Protein AF-A0A950VXR5-F1 (afdb_monomer)

Nearest PDB structures (foldseek):
  6umm-assembly1_H  TM=4.357E-01  e=3.503E-02  Mycolicibacterium smegmatis MC2 155
  6xns-assembly2_E  TM=1.930E-01  e=4.169E+00  synthetic construct

pLDDT: mean 74.4, std 20.05, range [27.5, 97.12]

Mean predicted aligned error: 15.09 Å

Radius of gyration: 27.24 Å; Cα contacts (8 Å, |Δi|>4): 349; chains: 1; bounding box: 65×74×82 Å

Foldseek 3Di:
DDDPDPDDPVVVVVVVVVVVPPPPPPPVADAADPVQLVVLLVVLLVVLVVQLVVCVVVVHLSLQVSLCVLQVVLVCCCPPVVHANSNNSLSSQLSSQVSNLVSDPPPPDLCSLQSSLVSLCVSCVVNVALVSPLVSLLSVLLSQCVVCLVCLLRSQLSLLVQLLVLLVVCVDDDPDPSSNSNSLSSNQCSNVSSLVSSVVSCVPPPDPAQDLSSLVSLQVSLVSLCVSCLVQLEPSSPNSSVVSNVSSCVSCVVVDPDDPVVVVVVVVVVVVVVVVVNCVSNVDDGDYDPPPPPVPDPVNSVVVVVCCVVVVPPDDDDPDDDDDDPDDDDPPDDDDDDDDDDDDDDDD

Structure (mmCIF, N/CA/C/O backbone):
data_AF-A0A950VXR5-F1
#
_entry.id   AF-A0A950VXR5-F1
#
loop_
_atom_site.group_PDB
_atom_site.id
_atom_site.type_symbol
_atom_site.label_atom_id
_atom_site.label_alt_id
_atom_site.label_comp_id
_atom_site.label_asym_id
_atom_site.label_entity_id
_atom_site.label_seq_id
_atom_site.pdbx_PDB_ins_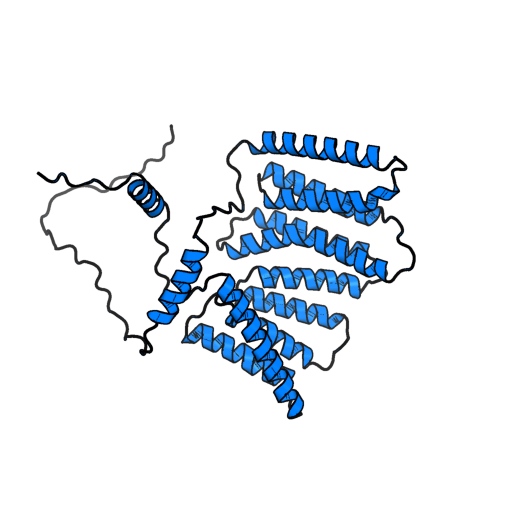code
_atom_site.Cartn_x
_atom_site.Cartn_y
_atom_site.Cartn_z
_atom_site.occupancy
_atom_site.B_iso_or_equiv
_atom_site.auth_seq_id
_atom_site.auth_comp_id
_atom_site.auth_asym_id
_atom_site.auth_atom_id
_atom_site.pdbx_PDB_model_num
ATOM 1 N N . MET A 1 1 ? 9.012 23.011 62.061 1.00 45.03 1 MET A N 1
ATOM 2 C CA . MET A 1 1 ? 8.139 23.679 61.072 1.00 45.03 1 MET A CA 1
ATOM 3 C C . MET A 1 1 ? 8.397 23.025 59.730 1.00 45.03 1 MET A C 1
ATOM 5 O O . MET A 1 1 ? 9.444 23.268 59.148 1.00 45.03 1 MET A O 1
ATOM 9 N N . ASN A 1 2 ? 7.503 22.137 59.296 1.00 48.72 2 ASN A N 1
ATOM 10 C CA . ASN A 1 2 ? 7.597 21.504 57.982 1.00 48.72 2 ASN A CA 1
ATOM 11 C C . ASN A 1 2 ? 6.828 22.382 56.999 1.00 48.72 2 ASN A C 1
ATOM 13 O O . ASN A 1 2 ? 5.608 22.491 57.098 1.00 48.72 2 ASN A O 1
ATOM 17 N N . TRP A 1 3 ? 7.549 23.048 56.103 1.00 45.56 3 TRP A N 1
ATOM 18 C CA . TRP A 1 3 ? 6.933 23.769 54.998 1.00 45.56 3 TRP A CA 1
ATOM 19 C C . TRP A 1 3 ? 6.325 22.750 54.025 1.00 45.56 3 TRP A C 1
ATOM 21 O O . TRP A 1 3 ? 7.003 21.772 53.698 1.00 45.56 3 TRP A O 1
ATOM 31 N N . PRO A 1 4 ? 5.071 22.929 53.573 1.00 57.78 4 PRO A N 1
ATOM 32 C CA . PRO A 1 4 ? 4.514 22.083 52.530 1.00 57.78 4 PRO A CA 1
ATOM 33 C C . PRO A 1 4 ? 5.352 22.273 51.264 1.00 57.78 4 PRO A C 1
ATOM 35 O O . PRO A 1 4 ? 5.482 23.383 50.748 1.00 57.78 4 PRO A O 1
ATOM 38 N N . VAL A 1 5 ? 5.970 21.187 50.804 1.00 70.56 5 VAL A N 1
ATOM 39 C CA . VAL A 1 5 ? 6.693 21.155 49.534 1.00 70.56 5 VAL A CA 1
ATOM 40 C C . VAL A 1 5 ? 5.647 21.359 48.443 1.00 70.56 5 VAL A C 1
ATOM 42 O O . VAL A 1 5 ? 4.744 20.538 48.293 1.00 70.56 5 VAL A O 1
ATOM 45 N N . GLY A 1 6 ? 5.713 22.500 47.755 1.00 66.94 6 GLY A N 1
ATOM 46 C CA . GLY A 1 6 ? 4.843 22.785 46.617 1.00 66.94 6 GLY A CA 1
ATOM 47 C C . GLY A 1 6 ? 5.032 21.756 45.495 1.00 66.94 6 GLY A C 1
ATOM 48 O O . GLY A 1 6 ? 6.056 21.064 45.475 1.00 66.94 6 GLY A O 1
ATOM 49 N N . PRO A 1 7 ? 4.063 21.646 44.569 1.00 66.44 7 PRO A N 1
ATOM 50 C CA . PRO A 1 7 ? 4.155 20.719 43.451 1.00 66.44 7 PRO A CA 1
ATOM 51 C C . PRO A 1 7 ? 5.446 20.966 42.674 1.00 66.44 7 PRO A C 1
ATOM 53 O O . PRO A 1 7 ? 5.875 22.103 42.462 1.00 66.44 7 PRO A O 1
ATOM 56 N N . SER A 1 8 ? 6.098 19.884 42.272 1.00 79.00 8 SER A N 1
ATOM 57 C CA . SER A 1 8 ? 7.314 19.986 41.479 1.00 79.00 8 SER A CA 1
ATOM 58 C C . SER A 1 8 ? 7.007 20.635 40.124 1.00 79.00 8 SER A C 1
ATOM 60 O O . SER A 1 8 ? 5.919 20.492 39.570 1.00 79.00 8 SER A O 1
ATOM 62 N N . ILE A 1 9 ? 7.997 21.296 39.519 1.00 72.81 9 ILE A N 1
ATOM 63 C CA . ILE A 1 9 ? 7.872 21.877 38.166 1.00 72.81 9 ILE A CA 1
ATOM 64 C C . ILE A 1 9 ? 7.437 20.811 37.137 1.00 72.81 9 ILE A C 1
ATOM 66 O O . ILE A 1 9 ? 6.814 21.126 36.123 1.00 72.81 9 ILE A O 1
ATOM 70 N N . ALA A 1 10 ? 7.754 19.536 37.387 1.00 70.19 10 ALA A N 1
ATOM 71 C CA . ALA A 1 10 ? 7.292 18.417 36.575 1.00 70.19 10 ALA A CA 1
ATOM 72 C C . ALA A 1 10 ? 5.775 18.190 36.699 1.00 70.19 10 ALA A C 1
ATOM 74 O O . ALA A 1 10 ? 5.118 17.976 35.682 1.00 70.19 10 ALA A O 1
ATOM 75 N N . GLU A 1 11 ? 5.216 18.299 37.904 1.00 68.94 11 GLU A N 1
ATOM 76 C CA . GLU A 1 11 ? 3.775 18.188 38.165 1.00 68.94 11 GLU A CA 1
ATOM 77 C C . GLU A 1 11 ? 3.007 19.383 37.595 1.00 68.94 11 GLU A C 1
ATOM 79 O O . GLU A 1 11 ? 2.002 19.185 36.918 1.00 68.94 11 GLU A O 1
ATOM 84 N N . GLU A 1 12 ? 3.520 20.610 37.736 1.00 71.19 12 GLU A N 1
ATOM 85 C CA . GLU A 1 12 ? 2.895 21.791 37.119 1.00 71.19 12 GLU A CA 1
ATOM 86 C C . GLU A 1 12 ? 2.869 21.699 35.586 1.00 71.19 12 GLU A C 1
ATOM 88 O O . GLU A 1 12 ? 1.880 22.061 34.943 1.00 71.19 12 GLU A O 1
ATOM 93 N N . ARG A 1 13 ? 3.941 21.175 34.975 1.00 72.81 13 ARG A N 1
ATOM 94 C CA . ARG A 1 13 ? 3.992 20.933 33.526 1.00 72.81 13 ARG A CA 1
ATOM 95 C C . ARG A 1 13 ? 3.055 19.806 33.106 1.00 72.81 13 ARG A C 1
ATOM 97 O O . ARG A 1 13 ? 2.406 19.932 32.068 1.00 72.81 13 ARG A O 1
ATOM 104 N N . ALA A 1 14 ? 2.965 18.734 33.889 1.00 66.50 14 ALA A N 1
ATOM 105 C CA . ALA A 1 14 ? 2.036 17.640 33.633 1.00 66.50 14 ALA A CA 1
ATOM 106 C C . ALA A 1 14 ? 0.579 18.122 33.703 1.00 66.50 14 ALA A C 1
ATOM 108 O O . ALA A 1 14 ? -0.206 17.812 32.807 1.00 66.50 14 ALA A O 1
ATOM 109 N N . ASP A 1 15 ? 0.237 18.959 34.683 1.00 69.19 15 ASP A N 1
ATOM 110 C CA . ASP A 1 15 ? -1.097 19.542 34.824 1.00 69.19 15 ASP A CA 1
ATOM 111 C C . ASP A 1 15 ? -1.414 20.573 33.737 1.00 69.19 15 ASP A C 1
ATOM 113 O O . ASP A 1 15 ? -2.535 20.607 33.226 1.00 69.19 15 ASP A O 1
ATOM 117 N N . ALA A 1 16 ? -0.438 21.380 33.312 1.00 71.12 16 ALA A N 1
ATOM 118 C CA . ALA A 1 16 ? -0.607 22.283 32.176 1.00 71.12 16 ALA A CA 1
ATOM 119 C C . ALA A 1 16 ? -0.878 21.508 30.874 1.00 71.12 16 ALA A C 1
ATOM 121 O O . ALA A 1 16 ? -1.766 21.877 30.104 1.00 71.12 16 ALA A O 1
ATOM 122 N N . VAL A 1 17 ? -0.174 20.392 30.651 1.00 64.88 17 VAL A N 1
ATOM 123 C CA . VAL A 1 17 ? -0.430 19.491 29.517 1.00 64.88 17 VAL A CA 1
ATOM 124 C C . VAL A 1 17 ? -1.797 18.821 29.656 1.00 64.88 17 VAL A C 1
ATOM 126 O O . VAL A 1 17 ? -2.542 18.765 28.682 1.00 64.88 17 VAL A O 1
ATOM 129 N N . ARG A 1 18 ? -2.185 18.385 30.858 1.00 58.72 18 ARG A N 1
ATOM 130 C CA . ARG A 1 18 ? -3.487 17.758 31.127 1.00 58.72 18 ARG A CA 1
ATOM 131 C C . ARG A 1 18 ? -4.665 18.715 30.933 1.00 58.72 18 ARG A C 1
ATOM 133 O O . ARG A 1 18 ? -5.729 18.271 30.527 1.00 58.72 18 ARG A O 1
ATOM 140 N N . LYS A 1 19 ? -4.475 20.016 31.178 1.00 63.88 19 LYS A N 1
ATOM 141 C CA . LYS A 1 19 ? -5.464 21.069 30.884 1.00 63.88 19 LYS A CA 1
ATOM 142 C C . LYS A 1 19 ? -5.557 21.401 29.390 1.00 63.88 19 LYS A C 1
ATOM 144 O O . LYS A 1 19 ? -6.615 21.817 28.931 1.00 63.88 19 LYS A O 1
ATOM 149 N N . LEU A 1 20 ? -4.467 21.231 28.638 1.00 58.56 20 LEU A N 1
ATOM 150 C CA . LEU A 1 20 ? -4.421 21.461 27.187 1.00 58.56 20 LEU A CA 1
ATOM 151 C C . LEU A 1 20 ? -4.918 20.262 26.374 1.00 58.56 20 LEU A C 1
ATOM 153 O O . LEU A 1 20 ? -5.424 20.437 25.266 1.00 58.56 20 LEU A O 1
ATOM 157 N N . VAL A 1 21 ? -4.761 19.050 26.903 1.00 53.59 21 VAL A N 1
ATOM 158 C CA . VAL A 1 21 ? -5.348 17.843 26.328 1.00 53.59 21 VAL A CA 1
ATOM 159 C C . VAL A 1 21 ? -6.816 17.832 26.752 1.00 53.59 21 VAL A C 1
ATOM 161 O O . VAL A 1 21 ? -7.078 17.621 27.934 1.00 53.59 21 VAL A O 1
ATOM 164 N N . PRO A 1 22 ? -7.784 18.070 25.844 1.00 50.84 22 PRO A N 1
ATOM 165 C CA . PRO A 1 22 ? -9.189 17.926 26.198 1.00 50.84 22 PRO A CA 1
ATOM 166 C C . PRO A 1 22 ? -9.353 16.533 26.794 1.00 50.84 22 PRO A C 1
ATOM 168 O O . PRO A 1 22 ? -8.938 15.555 26.162 1.00 50.84 22 PRO A O 1
ATOM 171 N N . SER A 1 23 ? -9.873 16.463 28.024 1.00 50.41 23 SER A N 1
ATOM 172 C CA . SER A 1 23 ? -10.210 15.205 28.678 1.00 50.41 23 SER A CA 1
ATOM 173 C C . SER A 1 23 ? -10.945 14.370 27.644 1.00 50.41 23 SER A C 1
ATOM 175 O O . SER A 1 23 ? -12.014 14.762 27.168 1.00 50.41 23 SER A O 1
ATOM 177 N N . GLN A 1 24 ? -10.304 13.288 27.183 1.00 49.25 24 GLN A N 1
ATOM 178 C CA . GLN A 1 24 ? -10.961 12.397 26.244 1.00 49.25 24 GLN A CA 1
ATOM 179 C C . GLN A 1 24 ? -12.268 12.019 26.928 1.00 49.25 24 GLN A C 1
ATOM 181 O O . GLN A 1 24 ? -12.206 11.562 28.074 1.00 49.25 24 GLN A O 1
ATOM 186 N N . PRO A 1 25 ? -13.432 12.276 26.305 1.00 44.59 25 PRO A N 1
ATOM 187 C CA . PRO A 1 25 ? -14.678 11.834 26.895 1.00 44.59 25 PRO A CA 1
ATOM 188 C C . PRO A 1 25 ? -14.487 10.355 27.211 1.00 44.59 25 PRO A C 1
ATOM 190 O O . PRO A 1 25 ? -13.942 9.633 26.369 1.00 44.59 25 PRO A O 1
ATOM 193 N N . GLU A 1 26 ? -14.842 9.929 28.424 1.00 41.53 26 GLU A N 1
ATOM 194 C CA . GLU A 1 26 ? -14.840 8.520 28.809 1.00 41.53 26 GLU A CA 1
ATOM 195 C C . GLU A 1 26 ? -15.848 7.797 27.918 1.00 41.53 26 GLU A C 1
ATOM 197 O O . GLU A 1 26 ? -17.010 7.565 28.238 1.00 41.53 26 GLU A O 1
ATOM 202 N N . THR A 1 27 ? -15.425 7.505 26.697 1.00 48.53 27 THR A N 1
ATOM 203 C CA . THR A 1 27 ? -16.166 6.661 25.795 1.00 48.53 27 THR A CA 1
ATOM 204 C C . THR A 1 27 ? -16.034 5.280 26.425 1.00 48.53 27 THR A C 1
ATOM 206 O O . THR A 1 27 ? -14.920 4.783 26.565 1.00 48.53 27 THR A O 1
ATOM 209 N N . GLY A 1 28 ? -17.147 4.662 26.839 1.00 53.19 28 GLY A N 1
ATOM 210 C CA . GLY A 1 28 ? -17.189 3.301 27.406 1.00 53.19 28 GLY A CA 1
ATOM 211 C C . GLY A 1 28 ? -16.788 2.193 26.416 1.00 53.19 28 GLY A C 1
ATOM 212 O O . GLY A 1 28 ? -17.313 1.084 26.462 1.00 53.19 28 GLY A O 1
ATOM 213 N N . TRP A 1 29 ? -15.914 2.519 25.470 1.00 55.66 29 TRP A N 1
ATOM 214 C CA . TRP A 1 29 ? -15.426 1.709 24.374 1.00 55.66 29 TRP A CA 1
ATOM 215 C C . TRP A 1 29 ? -14.006 1.275 24.717 1.00 55.66 29 TRP A C 1
ATOM 217 O O . TRP A 1 29 ? -13.114 2.102 24.926 1.00 55.66 29 TRP A O 1
ATOM 227 N N . ARG A 1 30 ? -13.792 -0.038 24.788 1.00 58.34 30 ARG A N 1
ATOM 228 C CA . ARG A 1 30 ? -12.489 -0.608 25.138 1.00 58.34 30 ARG A CA 1
ATOM 229 C C . ARG A 1 30 ? -11.535 -0.444 23.960 1.00 58.34 30 ARG A C 1
ATOM 231 O O . ARG A 1 30 ? -11.783 -0.989 22.889 1.00 58.34 30 ARG A O 1
ATOM 238 N N . HIS A 1 31 ? -10.452 0.295 24.173 1.00 59.69 31 HIS A N 1
ATOM 239 C CA . HIS A 1 31 ? -9.378 0.465 23.202 1.00 59.69 31 HIS A CA 1
ATOM 240 C C . HIS A 1 31 ? -8.129 -0.251 23.708 1.00 59.69 31 HIS A C 1
ATOM 242 O O . HIS A 1 31 ? -7.718 -0.053 24.845 1.00 59.69 31 HIS A O 1
ATOM 248 N N . ASN A 1 32 ? -7.506 -1.045 22.842 1.00 71.31 32 ASN A N 1
ATOM 249 C CA . ASN A 1 32 ? -6.262 -1.740 23.166 1.00 71.31 32 ASN A CA 1
ATOM 250 C C . ASN A 1 32 ? -5.045 -0.950 22.666 1.00 71.31 32 ASN A C 1
ATOM 252 O O . ASN A 1 32 ? -5.160 -0.236 21.661 1.00 71.31 32 ASN A O 1
ATOM 256 N N . GLY A 1 33 ? -3.894 -1.121 23.326 1.00 73.06 33 GLY A N 1
ATOM 257 C CA . GLY A 1 33 ? -2.587 -0.666 22.834 1.00 73.06 33 GLY A CA 1
ATOM 258 C C . GLY A 1 33 ? -2.223 -1.309 21.490 1.00 73.06 33 GLY A C 1
ATOM 259 O O . GLY A 1 33 ? -2.810 -2.321 21.093 1.00 73.06 33 GLY A O 1
ATOM 260 N N . LEU A 1 34 ? -1.286 -0.712 20.751 1.00 73.88 34 LEU A N 1
ATOM 261 C CA . LEU A 1 34 ? -0.990 -1.111 19.367 1.00 73.88 34 LEU A CA 1
ATOM 262 C C . LEU A 1 34 ? -0.451 -2.546 19.297 1.00 73.88 34 LEU A C 1
ATOM 264 O O . LEU A 1 34 ? -0.888 -3.323 18.448 1.00 73.88 34 LEU A O 1
ATOM 268 N N . LEU A 1 35 ? 0.428 -2.918 20.229 1.00 75.44 35 LEU A N 1
ATOM 269 C CA . LEU A 1 35 ? 1.005 -4.261 20.301 1.00 75.44 35 LEU A CA 1
ATOM 270 C C . LEU A 1 35 ? -0.073 -5.323 20.538 1.00 75.44 35 LEU A C 1
ATOM 272 O O . LEU A 1 35 ? -0.132 -6.325 19.825 1.00 75.44 35 LEU A O 1
ATOM 276 N N . LEU A 1 36 ? -0.984 -5.068 21.478 1.00 75.50 36 LEU A N 1
ATOM 277 C CA . LEU A 1 36 ? -2.076 -5.987 21.787 1.00 75.50 36 LEU A CA 1
ATOM 278 C C . LEU A 1 36 ? -3.027 -6.150 20.588 1.00 75.50 36 LEU A C 1
ATOM 280 O O . LEU A 1 36 ? -3.482 -7.257 20.312 1.00 75.50 36 LEU A O 1
ATOM 284 N N . ARG A 1 37 ? -3.270 -5.078 19.817 1.00 80.88 37 ARG A N 1
ATOM 285 C CA . ARG A 1 37 ? -4.036 -5.166 18.560 1.00 80.88 37 ARG A CA 1
ATOM 286 C C . ARG A 1 37 ? -3.355 -6.059 17.538 1.00 80.88 37 ARG A C 1
ATOM 288 O O . ARG A 1 37 ? -4.051 -6.835 16.890 1.00 80.88 37 ARG A O 1
ATOM 295 N N . ILE A 1 38 ? -2.033 -5.966 17.383 1.00 80.75 38 ILE A N 1
ATOM 296 C CA . ILE A 1 38 ? -1.282 -6.837 16.466 1.00 80.75 38 ILE A CA 1
ATOM 297 C C . ILE A 1 38 ? -1.435 -8.294 16.904 1.00 80.75 38 ILE A C 1
ATOM 299 O O . ILE A 1 38 ? -1.863 -9.123 16.104 1.00 80.75 38 ILE A O 1
ATOM 303 N N . VAL A 1 39 ? -1.166 -8.593 18.178 1.00 82.19 39 VAL A N 1
ATOM 304 C CA . VAL A 1 39 ? -1.262 -9.956 18.725 1.00 82.19 39 VAL A CA 1
ATOM 305 C C . VAL A 1 39 ? -2.666 -10.528 18.528 1.00 82.19 39 VAL A C 1
ATOM 307 O O . VAL A 1 39 ? -2.823 -11.628 18.004 1.00 82.19 39 VAL A O 1
ATOM 310 N N . PHE A 1 40 ? -3.701 -9.762 18.866 1.00 85.12 40 PHE A N 1
ATOM 311 C CA . PHE A 1 40 ? -5.086 -10.185 18.688 1.00 85.12 40 PHE A CA 1
ATOM 312 C C . PHE A 1 40 ? -5.511 -10.328 17.227 1.00 85.12 40 PHE A C 1
ATOM 314 O O . PHE A 1 40 ? -6.289 -11.224 16.906 1.00 85.12 40 PHE A O 1
ATOM 321 N N . THR A 1 41 ? -4.986 -9.493 16.332 1.00 85.12 41 THR A N 1
ATOM 322 C CA . THR A 1 41 ? -5.212 -9.627 14.886 1.00 85.12 41 THR A CA 1
ATOM 323 C C . THR A 1 41 ? -4.619 -10.939 14.375 1.00 85.12 41 THR A C 1
ATOM 325 O O . THR A 1 41 ? -5.285 -11.664 13.641 1.00 85.12 41 THR A O 1
ATOM 328 N N . VAL A 1 42 ? -3.396 -11.275 14.800 1.00 87.25 42 VAL A N 1
ATOM 329 C CA . VAL A 1 42 ? -2.724 -12.532 14.434 1.00 87.25 42 VAL A CA 1
ATOM 330 C C . VAL A 1 42 ? -3.477 -13.736 15.001 1.00 87.25 42 VAL A C 1
ATOM 332 O O . VAL A 1 42 ? -3.761 -14.676 14.265 1.00 87.25 42 VAL A O 1
ATOM 335 N N . LEU A 1 43 ? -3.876 -13.694 16.275 1.00 88.50 43 LEU A N 1
ATOM 336 C CA . LEU A 1 43 ? -4.666 -14.763 16.896 1.00 88.50 43 LEU A CA 1
ATOM 337 C C . LEU A 1 43 ? -6.010 -14.973 16.188 1.00 88.50 43 LEU A C 1
ATOM 339 O O . LEU A 1 43 ? -6.391 -16.111 15.924 1.00 88.50 43 LEU A O 1
ATOM 343 N N . ALA A 1 44 ? -6.707 -13.895 15.825 1.00 89.69 44 ALA A N 1
ATOM 344 C CA . ALA A 1 44 ? -7.945 -13.980 15.058 1.00 89.69 44 ALA A CA 1
ATOM 345 C C . ALA A 1 44 ? -7.713 -14.573 13.657 1.00 89.69 44 ALA A C 1
ATOM 347 O O . ALA A 1 44 ? -8.501 -15.404 13.212 1.00 89.69 44 ALA A O 1
ATOM 348 N N . ALA A 1 45 ? -6.617 -14.213 12.983 1.00 89.62 45 ALA A N 1
ATOM 349 C CA . ALA A 1 45 ? -6.241 -14.802 11.697 1.00 89.62 45 ALA A CA 1
ATOM 350 C C . ALA A 1 45 ? -6.006 -16.318 11.805 1.00 89.62 45 ALA A C 1
ATOM 352 O O . ALA A 1 45 ? -6.506 -17.088 10.979 1.00 89.62 45 ALA A O 1
ATOM 353 N N . ILE A 1 46 ? -5.289 -16.752 12.848 1.00 91.62 46 ILE A N 1
ATOM 354 C CA . ILE A 1 46 ? -5.042 -18.170 13.142 1.00 91.62 46 ILE A CA 1
ATOM 355 C C . ILE A 1 46 ? -6.366 -18.888 13.415 1.00 91.62 46 ILE A C 1
ATOM 357 O O . ILE A 1 46 ? -6.613 -19.940 12.833 1.00 91.62 46 ILE A O 1
ATOM 361 N N . ALA A 1 47 ? -7.247 -18.307 14.233 1.00 92.25 47 ALA A N 1
ATOM 362 C CA . ALA A 1 47 ? -8.546 -18.893 14.557 1.00 92.25 47 ALA A CA 1
ATOM 363 C C . ALA A 1 47 ? -9.438 -19.067 13.315 1.00 92.25 47 ALA A C 1
ATOM 365 O O . ALA A 1 47 ? -10.029 -20.130 13.125 1.00 92.25 47 ALA A O 1
ATOM 366 N N . VAL A 1 48 ? -9.499 -18.062 12.434 1.00 92.69 48 VAL A N 1
ATOM 367 C CA . VAL A 1 48 ? -10.252 -18.154 11.171 1.00 92.69 48 VAL A CA 1
ATOM 368 C C . VAL A 1 48 ? -9.647 -19.209 10.245 1.00 92.69 48 VAL A C 1
ATOM 370 O O . VAL A 1 48 ? -10.381 -19.998 9.653 1.00 92.69 48 VAL A O 1
ATOM 373 N N . SER A 1 49 ? -8.317 -19.274 10.159 1.00 90.19 49 SER A N 1
ATOM 374 C CA . SER A 1 49 ? -7.615 -20.284 9.356 1.00 90.19 49 SER A CA 1
ATOM 375 C C . SER A 1 49 ? -7.874 -21.702 9.877 1.00 90.19 49 SER A C 1
ATOM 377 O O . SER A 1 49 ? -8.131 -22.614 9.091 1.00 90.19 49 SER A O 1
ATOM 379 N N . ALA A 1 50 ? -7.876 -21.883 11.200 1.00 92.69 50 ALA A N 1
ATOM 380 C CA . ALA A 1 50 ? -8.197 -23.149 11.848 1.00 92.69 50 ALA A CA 1
ATOM 381 C C . ALA A 1 50 ? -9.655 -23.564 11.597 1.00 92.69 50 ALA A C 1
ATOM 383 O O . ALA A 1 50 ? -9.901 -24.713 11.241 1.00 92.69 50 ALA A O 1
ATOM 384 N N . ALA A 1 51 ? -10.612 -22.634 11.698 1.00 91.81 51 ALA A N 1
ATOM 385 C CA . ALA A 1 51 ? -12.015 -22.897 11.372 1.00 91.81 51 ALA A CA 1
ATOM 386 C C . ALA A 1 51 ? -12.194 -23.296 9.896 1.00 91.81 51 ALA A C 1
ATOM 388 O O . ALA A 1 51 ? -12.891 -24.266 9.595 1.00 91.81 51 ALA A O 1
ATOM 389 N N . PHE A 1 52 ? -11.504 -22.610 8.980 1.00 91.19 52 PH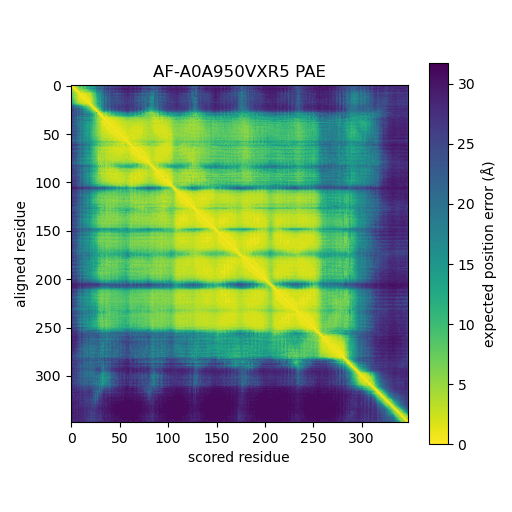E A N 1
ATOM 390 C CA . PHE A 1 52 ? -11.510 -22.953 7.558 1.00 91.19 52 PHE A CA 1
ATOM 391 C C . PHE A 1 52 ? -10.963 -24.362 7.300 1.00 91.19 52 PHE A C 1
ATOM 393 O O . PHE A 1 52 ? -11.574 -25.132 6.556 1.00 91.19 52 PHE A O 1
ATOM 400 N N . GLY A 1 53 ? -9.839 -24.715 7.932 1.00 89.56 53 GLY A N 1
ATOM 401 C CA . GLY A 1 53 ? -9.254 -26.055 7.862 1.00 89.56 53 GLY A CA 1
ATOM 402 C C . GLY A 1 53 ? -10.168 -27.128 8.457 1.00 89.56 53 GLY A C 1
ATOM 403 O O . GLY A 1 53 ? -10.371 -28.170 7.842 1.00 89.56 53 GLY A O 1
ATOM 404 N N . PHE A 1 54 ? -10.793 -26.851 9.600 1.00 93.69 54 PHE A N 1
ATOM 405 C CA . PHE A 1 54 ? -11.737 -27.757 10.250 1.00 93.69 54 PHE A CA 1
ATOM 406 C C . PHE A 1 54 ? -12.949 -28.062 9.360 1.00 93.69 54 PHE A C 1
ATOM 408 O O . PHE A 1 54 ? -13.264 -29.226 9.124 1.00 93.69 54 PHE A O 1
ATOM 415 N N . PHE A 1 55 ? -13.591 -27.043 8.778 1.00 92.31 55 PHE A N 1
ATOM 416 C CA . PHE A 1 55 ? -14.697 -27.276 7.845 1.00 92.31 55 PHE A CA 1
ATOM 417 C C . PHE A 1 55 ? -14.250 -27.968 6.553 1.00 92.31 55 PHE A C 1
ATOM 419 O O . PHE A 1 55 ? -15.031 -28.721 5.973 1.00 92.31 55 PHE A O 1
ATOM 426 N N . ALA A 1 56 ? -13.005 -27.751 6.114 1.00 89.75 56 ALA A N 1
ATOM 427 C CA . ALA A 1 56 ? -12.434 -28.482 4.987 1.00 89.75 56 ALA A CA 1
ATOM 428 C C . ALA A 1 56 ? -12.302 -29.984 5.286 1.00 89.75 56 ALA A C 1
ATOM 430 O O . ALA A 1 56 ? -12.648 -30.795 4.431 1.00 89.75 56 ALA A O 1
ATOM 431 N N . LEU A 1 57 ? -11.851 -30.348 6.493 1.00 93.44 57 LEU A N 1
ATOM 432 C CA . LEU A 1 57 ? -11.746 -31.745 6.935 1.00 93.44 57 LEU A CA 1
ATOM 433 C C . LEU A 1 57 ? -13.114 -32.431 7.024 1.00 93.44 57 LEU A C 1
ATOM 435 O O . LEU A 1 57 ? -13.221 -33.620 6.748 1.00 93.44 57 LEU A O 1
ATOM 439 N N . LEU A 1 58 ? -14.162 -31.677 7.358 1.00 93.19 58 LEU A N 1
ATOM 440 C CA . LEU A 1 58 ? -15.538 -32.176 7.411 1.00 93.19 58 LEU A CA 1
ATOM 441 C C . LEU A 1 58 ? -16.236 -32.244 6.042 1.00 93.19 58 LEU A C 1
ATOM 443 O O . LEU A 1 58 ? -17.416 -32.580 5.993 1.00 93.19 58 LEU A O 1
ATOM 447 N N . LEU A 1 59 ? -15.549 -31.903 4.941 1.00 89.50 59 LEU A N 1
ATOM 448 C CA . LEU A 1 59 ? -16.125 -31.822 3.587 1.00 89.50 59 LEU A CA 1
ATOM 449 C C . LEU A 1 59 ? -17.344 -30.879 3.489 1.00 89.50 59 LEU A C 1
ATOM 451 O O . LEU A 1 59 ? -18.182 -31.004 2.597 1.00 89.50 59 LEU A O 1
ATOM 455 N N . LEU A 1 60 ? -17.440 -29.910 4.401 1.00 90.25 60 LEU A N 1
ATOM 456 C CA . LEU A 1 60 ? -18.496 -28.904 4.422 1.00 90.25 60 LEU A CA 1
ATOM 457 C C . LEU A 1 60 ? -18.138 -27.716 3.509 1.00 90.25 60 LEU A C 1
ATOM 459 O O . LEU A 1 60 ? -16.968 -27.550 3.143 1.00 90.25 60 LEU A O 1
ATOM 463 N N . PRO A 1 61 ? -19.102 -26.839 3.151 1.00 89.44 61 PRO A N 1
ATOM 464 C CA . PRO A 1 61 ? -18.836 -25.603 2.407 1.00 89.44 61 PRO A CA 1
ATOM 465 C C . PRO A 1 61 ? -18.011 -24.608 3.246 1.00 89.44 61 PRO A C 1
ATOM 467 O O . PRO A 1 61 ? -18.515 -23.624 3.793 1.00 89.44 61 PRO A O 1
ATOM 470 N N . LYS A 1 62 ? -16.705 -24.884 3.336 1.00 90.88 62 LYS A N 1
ATOM 471 C CA . LYS A 1 62 ? -15.741 -24.260 4.249 1.00 90.88 62 LYS A CA 1
ATOM 472 C C . LYS A 1 62 ? -15.718 -22.744 4.173 1.00 90.88 62 LYS A C 1
ATOM 474 O O . LYS A 1 62 ? -15.686 -22.097 5.213 1.00 90.88 62 LYS A O 1
ATOM 479 N N . GLY A 1 63 ? -15.789 -22.164 2.976 1.00 87.56 63 GLY A N 1
ATOM 480 C CA . GLY A 1 63 ? -15.715 -20.713 2.828 1.00 87.56 63 GLY A CA 1
ATOM 481 C C . GLY A 1 63 ? -16.938 -19.993 3.382 1.00 87.56 63 GLY A C 1
ATOM 482 O O . GLY A 1 63 ? -16.789 -19.071 4.178 1.00 87.56 63 GLY A O 1
ATOM 483 N N . ILE A 1 64 ? -18.142 -20.459 3.035 1.00 89.31 64 ILE A N 1
ATOM 484 C CA . ILE A 1 64 ? -19.399 -19.855 3.501 1.00 89.31 64 ILE A CA 1
ATOM 485 C C . ILE A 1 64 ? -19.527 -20.007 5.017 1.00 89.31 64 ILE A C 1
ATOM 487 O O . ILE A 1 64 ? -19.789 -19.027 5.708 1.00 89.31 64 ILE A O 1
ATOM 491 N N . LEU A 1 65 ? -19.290 -21.210 5.549 1.00 91.94 65 LEU A N 1
ATOM 492 C CA . LEU A 1 65 ? -19.425 -21.463 6.985 1.00 91.94 65 LEU A CA 1
ATOM 493 C C . LEU A 1 65 ? -18.411 -20.671 7.810 1.00 91.94 65 LEU A C 1
ATOM 495 O O . LEU A 1 65 ? -18.784 -20.050 8.804 1.00 91.94 65 LEU A O 1
ATOM 499 N N . THR A 1 66 ? -17.150 -20.628 7.372 1.00 92.94 66 THR A N 1
ATOM 500 C CA . THR A 1 66 ? -16.120 -19.827 8.047 1.00 92.94 66 THR A CA 1
ATOM 501 C C . THR A 1 66 ? -16.469 -18.345 8.009 1.00 92.94 66 THR A C 1
ATOM 503 O O . THR A 1 66 ? -16.318 -17.658 9.015 1.00 92.94 66 THR A O 1
ATOM 506 N N . ALA A 1 67 ? -16.964 -17.846 6.875 1.00 89.62 67 ALA A N 1
ATOM 507 C CA . ALA A 1 67 ? -17.346 -16.449 6.731 1.00 89.62 67 ALA A CA 1
ATOM 508 C C . ALA A 1 67 ? -18.508 -16.066 7.646 1.00 89.62 67 ALA A C 1
ATOM 510 O O . ALA A 1 67 ? -18.416 -15.070 8.356 1.00 89.62 67 ALA A O 1
ATOM 511 N N . VAL A 1 68 ? -19.572 -16.874 7.672 1.00 92.12 68 VAL A N 1
ATOM 512 C CA . VAL A 1 68 ? -20.728 -16.651 8.551 1.00 92.12 68 VAL A CA 1
ATOM 513 C C . VAL A 1 68 ? -20.296 -16.674 10.015 1.00 92.12 68 VAL A C 1
ATOM 515 O O . VAL A 1 68 ? -20.673 -15.783 10.773 1.00 92.12 68 VAL A O 1
ATOM 518 N N . LEU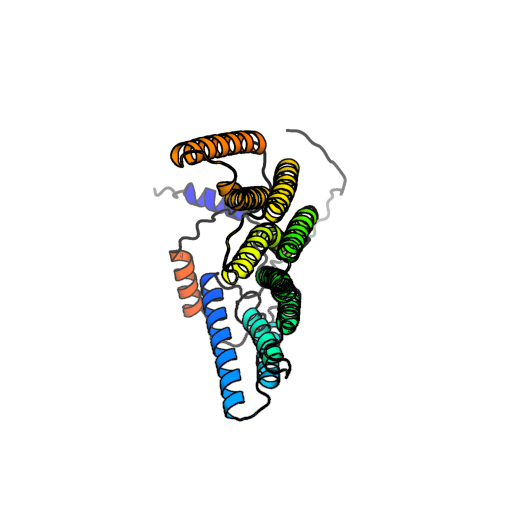 A 1 69 ? -19.458 -17.639 10.405 1.00 93.12 69 LEU A N 1
ATOM 519 C CA . LEU A 1 69 ? -18.949 -17.747 11.771 1.00 93.12 69 LEU A CA 1
ATOM 520 C C . LEU A 1 69 ? -18.077 -16.542 12.146 1.00 93.12 69 LEU A C 1
ATOM 522 O O . LEU A 1 69 ? -18.284 -15.942 13.197 1.00 93.12 69 LEU A O 1
ATOM 526 N N . ALA A 1 70 ? -17.134 -16.155 11.288 1.00 92.44 70 ALA A N 1
ATOM 527 C CA . ALA A 1 70 ? -16.201 -15.068 11.562 1.00 92.44 70 ALA A CA 1
ATOM 528 C C . ALA A 1 70 ? -16.887 -13.691 11.552 1.00 92.44 70 ALA A C 1
ATOM 530 O O . ALA A 1 70 ? -16.724 -12.920 12.497 1.00 92.44 70 ALA A O 1
ATOM 531 N N . ILE A 1 71 ? -17.696 -13.391 10.531 1.00 90.06 71 ILE A N 1
ATOM 532 C CA . ILE A 1 71 ? -18.436 -12.123 10.430 1.00 90.06 71 ILE A CA 1
ATOM 533 C C . ILE A 1 71 ? -19.494 -12.045 11.536 1.00 90.06 71 ILE A C 1
ATOM 535 O O . ILE A 1 71 ? -19.625 -11.008 12.184 1.00 90.06 71 ILE A O 1
ATOM 539 N N . GLY A 1 72 ? -20.199 -13.147 11.814 1.00 90.31 72 GLY A N 1
ATOM 540 C CA . GLY A 1 72 ? -21.168 -13.228 12.905 1.00 90.31 72 GLY A CA 1
ATOM 541 C C . GLY A 1 72 ? -20.525 -12.993 14.273 1.00 90.31 72 GLY A C 1
ATOM 542 O O . GLY A 1 72 ? -21.030 -12.189 15.055 1.00 90.31 72 GLY A O 1
ATOM 543 N N . ALA A 1 73 ? -19.375 -13.619 14.543 1.00 90.69 73 ALA A N 1
ATOM 544 C CA . ALA A 1 73 ? -18.612 -13.386 15.768 1.00 90.69 73 ALA A CA 1
ATOM 545 C C . ALA A 1 73 ? -18.129 -11.933 15.873 1.00 90.69 73 ALA A C 1
ATOM 547 O O . ALA A 1 73 ? -18.213 -11.334 16.945 1.00 90.69 73 ALA A O 1
ATOM 548 N N . ALA A 1 74 ? -17.674 -11.340 14.767 1.00 87.38 74 ALA A N 1
ATOM 549 C CA . ALA A 1 74 ? -17.243 -9.949 14.742 1.00 87.38 74 ALA A CA 1
ATOM 550 C C . ALA A 1 74 ? -18.397 -8.982 15.048 1.00 87.38 74 ALA A C 1
ATOM 552 O O . ALA A 1 74 ? -18.260 -8.124 15.918 1.00 87.38 74 ALA A O 1
ATOM 553 N N . GLU A 1 75 ? -19.549 -9.136 14.388 1.00 89.94 75 GLU A N 1
ATOM 554 C CA . GLU A 1 75 ? -20.732 -8.306 14.653 1.00 89.94 75 GLU A CA 1
ATOM 555 C C . GLU A 1 75 ? -21.260 -8.522 16.079 1.00 89.94 75 GLU A C 1
ATOM 557 O O . GLU A 1 75 ? -21.627 -7.561 16.754 1.00 89.94 75 GLU A O 1
ATOM 562 N N . TRP A 1 76 ? -21.216 -9.751 16.600 1.00 90.38 76 TRP A N 1
ATOM 563 C CA . TRP A 1 76 ? -21.582 -10.039 17.987 1.00 90.38 76 TRP A CA 1
ATOM 564 C C . TRP A 1 76 ? -20.658 -9.346 19.001 1.00 90.38 76 TRP A C 1
ATOM 566 O O . TRP A 1 76 ? -21.139 -8.755 19.974 1.00 90.38 76 TRP A O 1
ATOM 576 N N . LEU A 1 77 ? -19.341 -9.357 18.768 1.00 84.94 77 LEU A N 1
ATOM 577 C CA . LEU A 1 77 ? -18.363 -8.641 19.596 1.00 84.94 77 LEU A CA 1
ATOM 578 C C . LEU A 1 77 ? -18.579 -7.121 19.549 1.00 84.94 77 LEU A C 1
ATOM 580 O O . LEU A 1 77 ? -18.508 -6.455 20.585 1.00 84.94 77 LEU A O 1
ATOM 584 N N . ILE A 1 78 ? -18.904 -6.576 18.376 1.00 83.62 78 ILE A N 1
ATOM 585 C CA . ILE A 1 78 ? -19.167 -5.143 18.195 1.00 83.62 78 ILE A CA 1
ATOM 586 C C . ILE A 1 78 ? -20.460 -4.731 18.905 1.00 83.62 78 ILE A C 1
ATOM 588 O O . ILE A 1 78 ? -20.454 -3.782 19.687 1.00 83.62 78 ILE A O 1
ATOM 592 N N . VAL A 1 79 ? -21.566 -5.438 18.659 1.00 84.88 79 VAL A N 1
ATOM 593 C CA . VAL A 1 79 ? -22.894 -5.057 19.162 1.00 84.88 79 VAL A CA 1
ATOM 594 C C . VAL A 1 79 ? -23.010 -5.299 20.664 1.00 84.88 79 VAL A C 1
ATOM 596 O O . VAL A 1 79 ? -23.441 -4.409 21.397 1.00 84.88 79 VAL A O 1
ATOM 599 N N . LYS A 1 80 ? -22.622 -6.489 21.140 1.00 86.81 80 LYS A N 1
ATOM 600 C CA . LYS A 1 80 ? -22.852 -6.889 22.536 1.00 86.81 80 LYS A CA 1
ATOM 601 C C . LYS A 1 80 ? -21.752 -6.410 23.478 1.00 86.81 80 LYS A C 1
ATOM 603 O O . LYS A 1 80 ? -22.052 -6.004 24.595 1.00 86.81 80 LYS A O 1
ATOM 608 N N . HIS A 1 81 ? -20.495 -6.449 23.039 1.00 80.31 81 HIS A N 1
ATOM 609 C CA . HIS A 1 81 ? -19.351 -6.167 23.911 1.00 80.31 81 HIS A CA 1
ATOM 610 C C . HIS A 1 81 ? -18.691 -4.813 23.633 1.00 80.31 81 HIS A C 1
ATOM 612 O O . HIS A 1 81 ? -17.759 -4.440 24.345 1.00 80.31 81 HIS A O 1
ATOM 618 N N . ARG A 1 82 ? -19.172 -4.064 22.627 1.00 77.00 82 ARG A N 1
ATOM 619 C CA . ARG A 1 82 ? -18.643 -2.745 22.242 1.00 77.00 82 ARG A CA 1
ATOM 620 C C . ARG A 1 82 ? -17.127 -2.762 22.004 1.00 77.00 82 ARG A C 1
ATOM 622 O O . ARG A 1 82 ? -16.435 -1.781 22.281 1.00 77.00 82 ARG A O 1
ATOM 629 N N . PHE A 1 83 ? -16.605 -3.880 21.491 1.00 71.38 83 PHE A N 1
ATOM 630 C CA . PHE A 1 83 ? -15.210 -3.972 21.064 1.00 71.38 83 PHE A CA 1
ATOM 631 C C . PHE A 1 83 ? -15.050 -3.128 19.801 1.00 71.38 83 PHE A C 1
ATOM 633 O O . PHE A 1 83 ? -15.671 -3.400 18.774 1.00 71.38 83 PHE A O 1
ATOM 640 N N . PHE A 1 84 ? -14.248 -2.070 19.893 1.00 67.38 84 PHE A N 1
ATOM 641 C CA . PHE A 1 84 ? -13.960 -1.197 18.766 1.00 67.38 84 PHE A CA 1
ATOM 642 C C . PHE A 1 84 ? -12.466 -0.894 18.730 1.00 67.38 84 PHE A C 1
ATOM 644 O O . PHE A 1 84 ? -11.889 -0.447 19.719 1.00 67.38 84 PHE A O 1
ATOM 651 N N . ARG A 1 85 ? -11.835 -1.133 17.577 1.00 67.88 85 ARG A N 1
ATOM 652 C CA . ARG A 1 85 ? -10.386 -1.023 17.363 1.00 67.88 85 ARG A CA 1
ATOM 653 C C . ARG A 1 85 ? -9.563 -1.955 18.254 1.00 67.88 85 ARG A C 1
ATOM 655 O O . ARG A 1 85 ? -8.454 -1.598 18.646 1.00 67.88 85 ARG A O 1
ATOM 662 N N . THR A 1 86 ? -10.058 -3.150 18.562 1.00 73.81 86 THR A N 1
ATOM 663 C CA . THR A 1 86 ? -9.271 -4.125 19.339 1.00 73.81 86 THR A CA 1
ATOM 664 C C . THR A 1 86 ? -8.371 -4.993 18.470 1.00 73.81 86 THR A C 1
ATOM 666 O O . THR A 1 86 ? -7.466 -5.641 18.989 1.00 73.81 86 THR A O 1
ATOM 669 N N . GLY A 1 87 ? -8.578 -4.964 17.150 1.00 74.75 87 GLY A N 1
ATOM 670 C CA . GLY A 1 87 ? -7.860 -5.782 16.172 1.00 74.75 87 GLY A CA 1
ATOM 671 C C . GLY A 1 87 ? -8.607 -7.075 15.844 1.00 74.75 87 GLY A C 1
ATOM 672 O O . GLY A 1 87 ? -8.673 -7.456 14.675 1.00 74.75 87 GLY A O 1
ATOM 673 N N . VAL A 1 88 ? -9.263 -7.684 16.842 1.00 84.75 88 VAL A N 1
ATOM 674 C CA . VAL A 1 88 ? -10.026 -8.935 16.689 1.00 84.75 88 VAL A CA 1
ATOM 675 C C . VAL A 1 88 ? -11.180 -8.758 15.712 1.00 84.75 88 VAL A C 1
ATOM 677 O O . VAL A 1 88 ? -11.284 -9.511 14.748 1.00 84.75 88 VAL A O 1
ATOM 680 N N . GLU A 1 89 ? -12.033 -7.749 15.919 1.00 85.25 89 GLU A N 1
ATOM 681 C CA . GLU A 1 89 ? -13.226 -7.567 15.089 1.00 85.25 89 GLU A CA 1
ATOM 682 C C . GLU A 1 89 ? -12.864 -7.274 13.630 1.00 85.25 89 GLU A C 1
ATOM 684 O O . GLU A 1 89 ? -13.466 -7.823 12.708 1.00 85.25 89 GLU A O 1
ATOM 689 N N . SER A 1 90 ? -11.820 -6.470 13.421 1.00 81.75 90 SER A N 1
ATOM 690 C CA . SER A 1 90 ? -11.308 -6.128 12.099 1.00 81.75 90 SER A CA 1
ATOM 691 C C . SER A 1 90 ? -10.701 -7.335 11.385 1.00 81.75 90 SER A C 1
ATOM 693 O O . SER A 1 90 ? -10.934 -7.514 10.191 1.00 81.75 90 SER A O 1
ATOM 695 N N . ALA A 1 91 ? -9.961 -8.175 12.111 1.00 85.75 91 ALA A N 1
ATOM 696 C CA . ALA A 1 91 ? -9.377 -9.396 11.577 1.00 85.75 91 ALA A CA 1
ATOM 697 C C . ALA A 1 91 ? -10.463 -10.409 11.205 1.00 85.75 91 ALA A C 1
ATOM 699 O O . ALA A 1 91 ? -10.464 -10.915 10.088 1.00 85.75 91 ALA A O 1
ATOM 700 N N . LEU A 1 92 ? -11.424 -10.658 12.098 1.00 89.19 92 LEU A N 1
ATOM 701 C CA . LEU A 1 92 ? -12.535 -11.575 11.847 1.00 89.19 92 LEU A CA 1
ATOM 702 C C . LEU A 1 92 ? -13.356 -11.157 10.622 1.00 89.19 92 LEU A C 1
ATOM 704 O O . LEU A 1 92 ? -13.680 -12.001 9.791 1.00 89.19 92 LEU A O 1
ATOM 708 N N . TRP A 1 93 ? -13.638 -9.861 10.458 1.00 88.81 93 TRP A N 1
ATOM 709 C CA . TRP A 1 93 ? -14.329 -9.364 9.266 1.00 88.81 93 TRP A CA 1
ATOM 710 C C . TRP A 1 93 ? -13.497 -9.556 7.993 1.00 88.81 93 TRP A C 1
ATOM 712 O O . TRP A 1 93 ? -14.011 -10.068 6.997 1.00 88.81 93 TRP A O 1
ATOM 722 N N . LEU A 1 94 ? -12.213 -9.178 8.010 1.00 85.50 94 LEU A N 1
ATOM 723 C CA . LEU A 1 94 ? -11.338 -9.302 6.841 1.00 85.50 94 LEU A CA 1
ATOM 724 C C . LEU A 1 94 ? -11.144 -10.770 6.445 1.00 85.50 94 LEU A C 1
ATOM 726 O O . LEU A 1 94 ? -11.456 -11.153 5.319 1.00 85.50 94 LEU A O 1
ATOM 730 N N . PHE A 1 95 ? -10.661 -11.596 7.374 1.00 88.25 95 PHE A N 1
ATOM 731 C CA . PHE A 1 95 ? -10.369 -13.003 7.121 1.00 88.25 95 PHE A CA 1
ATOM 732 C C . PHE A 1 95 ? -11.643 -13.820 6.900 1.00 88.25 95 PHE A C 1
ATOM 734 O O . PHE A 1 95 ? -11.626 -14.738 6.088 1.00 88.25 95 PHE A O 1
ATOM 741 N N . GLY A 1 96 ? -12.761 -13.461 7.537 1.00 86.31 96 GLY A N 1
ATOM 742 C CA . GLY A 1 96 ? -14.071 -14.044 7.246 1.00 86.31 96 GLY A CA 1
ATOM 743 C C . GLY A 1 96 ? -14.510 -13.775 5.809 1.00 86.31 96 GLY A C 1
ATOM 744 O O . GLY A 1 96 ? -14.917 -14.693 5.101 1.00 86.31 96 GLY A O 1
ATOM 745 N N . THR A 1 97 ? -14.341 -12.539 5.331 1.00 84.62 97 THR A N 1
ATOM 746 C CA . THR A 1 97 ? -14.647 -12.210 3.933 1.00 84.62 97 THR A CA 1
ATOM 747 C C . THR A 1 97 ? -13.669 -12.892 2.971 1.00 84.62 97 THR A C 1
ATOM 749 O O . THR A 1 97 ? -14.074 -13.374 1.919 1.00 84.62 97 THR A O 1
ATOM 752 N N . PHE A 1 98 ? -12.390 -13.018 3.331 1.00 84.81 98 PHE A N 1
ATOM 753 C CA . PHE A 1 98 ? -11.424 -13.767 2.521 1.00 84.81 98 PHE A CA 1
ATOM 754 C C . PHE A 1 98 ? -11.775 -15.254 2.449 1.00 84.81 98 PHE A C 1
ATOM 756 O O . PHE A 1 98 ? -11.742 -15.833 1.367 1.00 84.81 98 PHE A O 1
ATOM 763 N N . ALA A 1 99 ? -12.174 -15.861 3.567 1.00 86.44 99 ALA A N 1
ATOM 764 C CA . ALA A 1 99 ? -12.635 -17.242 3.608 1.00 86.44 99 ALA A CA 1
ATOM 765 C C . ALA A 1 99 ? -13.867 -17.455 2.716 1.00 86.44 99 ALA A C 1
ATOM 767 O O . ALA A 1 99 ? -13.916 -18.449 1.992 1.00 86.44 99 ALA A O 1
ATOM 768 N N . PHE A 1 100 ? -14.812 -16.504 2.699 1.00 84.62 100 PHE A N 1
ATOM 769 C CA . PHE A 1 100 ? -15.946 -16.526 1.769 1.00 84.62 100 PHE A CA 1
ATOM 770 C C . PHE A 1 100 ? -15.472 -16.600 0.315 1.00 84.62 100 PHE A C 1
ATOM 772 O O . PHE A 1 100 ? -15.902 -17.478 -0.428 1.00 84.62 100 PHE A O 1
ATOM 779 N N . ILE A 1 101 ? -14.540 -15.720 -0.065 1.00 81.50 101 ILE A N 1
ATOM 780 C CA . ILE A 1 101 ? -14.002 -15.632 -1.429 1.00 81.50 101 ILE A CA 1
ATOM 781 C C . ILE A 1 101 ? -13.261 -16.911 -1.813 1.00 81.50 101 ILE A C 1
ATOM 783 O O . ILE A 1 101 ? -13.497 -17.451 -2.890 1.00 81.50 101 ILE A O 1
ATOM 787 N N . PHE A 1 102 ? -12.420 -17.448 -0.925 1.00 81.12 102 PHE A N 1
ATOM 788 C CA . PHE A 1 102 ? -11.770 -18.741 -1.141 1.00 81.12 102 PHE A CA 1
ATOM 789 C C . PHE A 1 102 ? -12.770 -19.902 -1.215 1.00 81.12 102 PHE A C 1
ATOM 791 O O . PHE A 1 102 ? -12.432 -20.956 -1.736 1.00 81.12 102 PHE A O 1
ATOM 798 N N . GLY A 1 103 ? -13.996 -19.750 -0.717 1.00 77.88 103 GLY A N 1
ATOM 799 C CA . GLY A 1 103 ? -15.062 -20.735 -0.896 1.00 77.88 103 GLY A CA 1
ATOM 800 C C . GLY A 1 103 ? -15.692 -20.746 -2.287 1.00 77.88 103 GLY A C 1
ATOM 801 O O . GLY A 1 103 ? -16.379 -21.710 -2.614 1.00 77.88 103 GLY A O 1
ATOM 802 N N . LEU A 1 104 ? -15.493 -19.697 -3.091 1.00 79.19 104 LEU A N 1
ATOM 803 C CA . LEU A 1 104 ? -16.105 -19.583 -4.411 1.00 79.19 104 LEU A CA 1
ATOM 804 C C . LEU A 1 104 ? -15.348 -20.430 -5.449 1.00 79.19 104 LEU A C 1
ATOM 806 O O . LEU A 1 104 ? -14.123 -20.525 -5.394 1.00 79.19 104 LEU A O 1
ATOM 810 N N . PRO A 1 105 ? -16.047 -21.002 -6.447 1.00 70.88 105 PRO A N 1
ATOM 811 C CA . PRO A 1 105 ? -15.449 -21.881 -7.459 1.00 70.88 105 PRO A CA 1
ATOM 812 C C . PRO A 1 105 ? -14.483 -21.173 -8.429 1.00 70.88 105 PRO A C 1
ATOM 814 O O . PRO A 1 105 ? -13.842 -21.827 -9.243 1.00 70.88 105 PRO A O 1
ATOM 817 N N . SER A 1 106 ? -14.337 -19.847 -8.358 1.00 64.38 106 SER A N 1
ATOM 818 C CA . SER A 1 106 ? -13.453 -19.047 -9.218 1.00 64.38 106 SER A CA 1
ATOM 819 C C . SER A 1 106 ? -11.994 -18.979 -8.733 1.00 64.38 106 SER A C 1
ATOM 821 O O . SER A 1 106 ? -11.313 -17.980 -8.976 1.00 64.38 106 SER A O 1
ATOM 823 N N . GLN A 1 107 ? -11.507 -20.001 -8.023 1.00 60.09 107 GLN A N 1
ATOM 824 C CA . GLN A 1 107 ? -10.139 -20.027 -7.496 1.00 60.09 107 GLN A CA 1
ATOM 825 C C . GLN A 1 107 ? -9.101 -19.956 -8.630 1.00 60.09 107 GLN A C 1
ATOM 827 O O . GLN A 1 107 ? -9.247 -20.603 -9.663 1.00 60.09 107 GLN A O 1
ATOM 832 N N . GLY A 1 108 ? -8.051 -19.152 -8.439 1.00 65.38 108 GLY A N 1
ATOM 833 C CA . GLY A 1 108 ? -6.921 -19.040 -9.372 1.00 65.38 108 GLY A CA 1
ATOM 834 C C . GLY A 1 108 ? -7.093 -18.034 -10.515 1.00 65.38 108 GLY A C 1
ATOM 835 O O . GLY A 1 108 ? -6.157 -17.817 -11.278 1.00 65.38 108 GLY A O 1
ATOM 836 N N . LYS A 1 109 ? -8.254 -17.382 -10.627 1.00 84.19 109 LYS A N 1
ATOM 837 C CA . LYS A 1 109 ? -8.484 -16.313 -11.605 1.00 84.19 109 LYS A CA 1
ATOM 838 C C . LYS A 1 109 ? -8.000 -14.961 -11.083 1.00 84.19 109 LYS A C 1
ATOM 840 O O . LYS A 1 109 ? -8.194 -14.647 -9.910 1.00 84.19 109 LYS A O 1
ATOM 845 N N . VAL A 1 110 ? -7.427 -14.136 -11.960 1.00 85.06 110 VAL A N 1
ATOM 846 C CA . VAL A 1 110 ? -6.941 -12.785 -11.616 1.00 85.06 110 VAL A CA 1
ATOM 847 C C . VAL A 1 110 ? -8.083 -11.914 -11.079 1.00 85.06 110 VAL A C 1
ATOM 849 O O . VAL A 1 110 ? -7.884 -11.114 -10.169 1.00 85.06 110 VAL A O 1
ATOM 852 N N . GLU A 1 111 ? -9.310 -12.144 -11.550 1.00 86.00 111 GLU A N 1
ATOM 853 C CA . GLU A 1 111 ? -10.533 -11.488 -11.080 1.00 86.00 111 GLU A CA 1
ATOM 854 C C . GLU A 1 111 ? -10.778 -11.675 -9.573 1.00 86.00 111 GLU A C 1
ATOM 856 O O . GLU A 1 111 ? -11.407 -10.819 -8.951 1.00 86.00 111 GLU A O 1
ATOM 861 N N . ALA A 1 112 ? -10.237 -12.730 -8.950 1.00 83.19 112 ALA A N 1
ATOM 862 C CA . ALA A 1 112 ? -10.326 -12.922 -7.504 1.00 83.19 112 ALA A CA 1
ATOM 863 C C . ALA A 1 112 ? -9.690 -11.757 -6.726 1.00 83.19 112 ALA A C 1
ATOM 865 O O . ALA A 1 112 ? -10.195 -11.394 -5.665 1.00 83.19 112 ALA A O 1
ATOM 866 N N . LEU A 1 113 ? -8.643 -11.114 -7.265 1.00 85.50 113 LEU A N 1
ATOM 867 C CA . LEU A 1 113 ? -8.009 -9.946 -6.642 1.00 85.50 113 LEU A CA 1
ATOM 868 C C . LEU A 1 113 ? -8.977 -8.766 -6.501 1.00 85.50 113 LEU A C 1
ATOM 870 O O . LEU A 1 113 ? -8.944 -8.087 -5.477 1.00 85.50 113 LEU A O 1
ATOM 874 N N . LEU A 1 114 ? -9.879 -8.549 -7.468 1.00 87.19 114 LEU A N 1
ATOM 875 C CA . LEU A 1 114 ? -10.917 -7.517 -7.350 1.00 87.19 114 LEU A CA 1
ATOM 876 C C . LEU A 1 114 ? -11.936 -7.857 -6.269 1.00 87.19 114 LEU A C 1
ATOM 878 O O . LEU A 1 114 ? -12.381 -6.967 -5.547 1.00 87.19 114 LEU A O 1
ATOM 882 N N . VAL A 1 115 ? -12.291 -9.134 -6.125 1.00 86.94 115 VAL A N 1
ATOM 883 C CA . VAL A 1 115 ? -13.205 -9.566 -5.063 1.00 86.94 115 VAL A CA 1
ATOM 884 C C . VAL A 1 115 ? -12.547 -9.370 -3.692 1.00 86.94 115 VAL A C 1
ATOM 886 O O . VAL A 1 115 ? -13.181 -8.843 -2.778 1.00 86.94 115 VAL A O 1
ATOM 889 N N . PHE A 1 116 ? -11.254 -9.689 -3.558 1.00 85.25 116 PHE A N 1
ATOM 890 C CA . PHE A 1 116 ? -10.479 -9.397 -2.348 1.00 85.25 116 PHE A CA 1
ATOM 891 C C . PHE A 1 116 ? -10.356 -7.892 -2.084 1.00 85.25 116 PHE A C 1
ATOM 893 O O . PHE A 1 116 ? -10.490 -7.462 -0.938 1.00 85.25 116 PHE A O 1
ATOM 900 N N . ALA A 1 117 ? -10.167 -7.078 -3.126 1.00 89.50 117 ALA A N 1
ATOM 901 C CA . ALA A 1 117 ? -10.152 -5.625 -3.007 1.00 89.50 117 ALA A CA 1
ATOM 902 C C . ALA A 1 117 ? -11.509 -5.082 -2.535 1.00 89.50 117 ALA A C 1
ATOM 904 O O . ALA A 1 117 ? -11.552 -4.257 -1.626 1.00 89.50 117 ALA A O 1
ATOM 905 N N . ALA A 1 118 ? -12.620 -5.579 -3.086 1.00 87.25 118 ALA A N 1
ATOM 906 C CA . ALA A 1 118 ? -13.971 -5.203 -2.673 1.00 87.25 118 ALA A CA 1
ATOM 907 C C . ALA A 1 118 ? -14.256 -5.609 -1.219 1.00 87.25 118 ALA A C 1
ATOM 909 O O . ALA A 1 118 ? -14.810 -4.823 -0.454 1.00 87.25 118 ALA A O 1
ATOM 910 N N . ALA A 1 119 ? -13.813 -6.797 -0.806 1.00 85.88 119 ALA A N 1
ATOM 911 C CA . ALA A 1 119 ? -13.891 -7.256 0.577 1.00 85.88 119 ALA A CA 1
ATOM 912 C C . ALA A 1 119 ? -13.083 -6.379 1.540 1.00 85.88 119 ALA A C 1
ATOM 914 O O . ALA A 1 119 ? -13.579 -6.002 2.603 1.00 85.88 119 ALA A O 1
ATOM 915 N N . ALA A 1 120 ? -11.853 -6.022 1.167 1.00 87.19 120 ALA A N 1
ATOM 916 C CA . ALA A 1 120 ? -11.016 -5.106 1.934 1.00 87.19 120 ALA A CA 1
ATOM 917 C C . ALA A 1 120 ? -11.626 -3.693 1.991 1.00 87.19 120 ALA A C 1
ATOM 919 O O . ALA A 1 120 ? -11.614 -3.052 3.039 1.00 87.19 120 ALA A O 1
ATOM 920 N N . ALA A 1 121 ? -12.233 -3.218 0.901 1.00 88.12 121 ALA A N 1
ATOM 921 C CA . ALA A 1 121 ? -12.918 -1.931 0.869 1.00 88.12 121 ALA A CA 1
ATOM 922 C C . ALA A 1 121 ? -14.170 -1.935 1.757 1.00 88.12 121 ALA A C 1
ATOM 924 O O . ALA A 1 121 ? -14.384 -0.993 2.520 1.00 88.12 121 ALA A O 1
ATOM 925 N N . LEU A 1 122 ? -14.972 -3.003 1.707 1.00 86.56 122 LEU A N 1
ATOM 926 C CA . LEU A 1 122 ? -16.176 -3.156 2.520 1.00 86.56 122 LEU A CA 1
ATOM 927 C C . LEU A 1 122 ? -15.829 -3.270 4.010 1.00 86.56 122 LEU A C 1
ATOM 929 O O . LEU A 1 122 ? -16.429 -2.577 4.834 1.00 86.56 122 LEU A O 1
ATOM 933 N N . SER A 1 123 ? -14.823 -4.078 4.357 1.00 83.00 123 SER A N 1
ATOM 934 C CA . SER A 1 123 ? -14.340 -4.193 5.736 1.00 83.00 123 SER A CA 1
ATOM 935 C C . SER A 1 123 ? -13.735 -2.874 6.225 1.00 83.00 123 SER A C 1
ATOM 937 O O . SER A 1 123 ? -14.029 -2.434 7.337 1.00 83.00 123 SER A O 1
ATOM 939 N N . GLY A 1 124 ? -12.973 -2.179 5.376 1.00 83.69 124 GLY A N 1
ATOM 940 C CA . GLY A 1 124 ? -12.441 -0.845 5.640 1.00 83.69 124 GLY A CA 1
ATOM 941 C C . GLY A 1 124 ? -13.532 0.198 5.854 1.00 83.69 124 GLY A C 1
ATOM 942 O O . GLY A 1 124 ? -13.435 0.990 6.788 1.00 83.69 124 GLY A O 1
ATOM 943 N N . TRP A 1 125 ? -14.607 0.168 5.066 1.00 83.62 125 TRP A N 1
ATOM 944 C CA . TRP A 1 125 ? -15.753 1.064 5.217 1.00 83.62 125 TRP A CA 1
ATOM 945 C C . TRP A 1 125 ? -16.534 0.790 6.507 1.00 83.62 125 TRP A C 1
ATOM 947 O O . TRP A 1 125 ? -16.826 1.723 7.262 1.00 83.62 125 TRP A O 1
ATOM 957 N N . ARG A 1 126 ? -16.815 -0.487 6.803 1.00 82.75 126 ARG A N 1
ATOM 958 C CA . ARG A 1 126 ? -17.561 -0.916 7.996 1.00 82.75 126 ARG A CA 1
ATOM 959 C C . ARG A 1 126 ? -16.796 -0.631 9.287 1.00 82.75 126 ARG A C 1
ATOM 961 O O . ARG A 1 126 ? -17.376 -0.076 10.221 1.00 82.75 126 ARG A O 1
ATOM 968 N N . MET A 1 127 ? -15.508 -0.981 9.324 1.00 78.75 127 MET A N 1
ATOM 969 C CA . MET A 1 127 ? -14.636 -0.808 10.495 1.00 78.75 127 MET A CA 1
ATOM 970 C C . MET A 1 127 ? -14.019 0.583 10.585 1.00 78.75 127 MET A C 1
ATOM 972 O O . MET A 1 127 ? -13.477 0.956 11.624 1.00 78.75 127 MET A O 1
ATOM 976 N N . ARG A 1 128 ? -14.098 1.362 9.500 1.00 79.75 128 ARG A N 1
ATOM 977 C CA . ARG A 1 128 ? -13.424 2.658 9.348 1.00 79.75 128 ARG A CA 1
ATOM 978 C C . ARG A 1 128 ? -11.931 2.563 9.661 1.00 79.75 128 ARG A C 1
ATOM 980 O O . ARG A 1 128 ? -11.386 3.406 10.375 1.00 79.75 128 ARG A O 1
ATOM 987 N N . ASN A 1 129 ? -11.302 1.505 9.152 1.00 82.19 129 ASN A N 1
ATOM 988 C CA . ASN A 1 129 ? -9.883 1.230 9.328 1.00 82.19 129 ASN A CA 1
ATOM 989 C C . ASN A 1 129 ? -9.110 1.669 8.078 1.00 82.19 129 ASN A C 1
ATOM 991 O O . ASN A 1 129 ? -9.326 1.128 6.991 1.00 82.19 129 ASN A O 1
ATOM 995 N N . GLU A 1 130 ? -8.197 2.627 8.248 1.00 84.88 130 GLU A N 1
ATOM 996 C CA . GLU A 1 130 ? -7.319 3.120 7.184 1.00 84.88 130 GLU A CA 1
ATOM 997 C C . GLU A 1 130 ? -6.493 2.013 6.507 1.00 84.88 130 GLU A C 1
ATOM 999 O O . GLU A 1 130 ? -6.297 2.047 5.292 1.00 84.88 130 GLU A O 1
ATOM 1004 N N . PHE A 1 131 ? -6.064 0.993 7.254 1.00 84.00 131 PHE A N 1
ATOM 1005 C CA . PHE A 1 131 ? -5.232 -0.085 6.719 1.00 84.00 131 PHE A CA 1
ATOM 1006 C C . PHE A 1 131 ? -5.964 -0.906 5.652 1.00 84.00 131 PHE A C 1
ATOM 1008 O O . PHE A 1 131 ? -5.390 -1.236 4.619 1.00 84.00 131 PHE A O 1
ATOM 1015 N N . PHE A 1 132 ? -7.250 -1.198 5.859 1.00 85.62 132 PHE A N 1
ATOM 1016 C CA . PHE A 1 132 ? -8.031 -1.997 4.912 1.00 85.62 132 PHE A CA 1
ATOM 1017 C C . PHE A 1 132 ? -8.388 -1.226 3.644 1.00 85.62 132 PHE A C 1
ATOM 1019 O O . PHE A 1 132 ? -8.370 -1.803 2.561 1.00 85.62 132 PHE A O 1
ATOM 1026 N N . GLY A 1 133 ? -8.634 0.082 3.754 1.00 88.88 133 GLY A N 1
ATOM 1027 C CA . GLY A 1 133 ? -8.793 0.928 2.571 1.00 88.88 133 GLY A CA 1
ATOM 1028 C C . GLY A 1 133 ? -7.503 1.010 1.745 1.00 88.88 133 GLY A C 1
ATOM 1029 O O . GLY A 1 133 ? -7.557 0.924 0.520 1.00 88.88 133 GLY A O 1
ATOM 1030 N N . ALA A 1 134 ? -6.342 1.099 2.406 1.00 91.44 134 ALA A N 1
ATOM 1031 C CA . ALA A 1 134 ? -5.048 1.055 1.729 1.00 91.44 134 ALA A CA 1
ATOM 1032 C C . ALA A 1 134 ? -4.795 -0.306 1.063 1.00 91.44 134 ALA A C 1
ATOM 1034 O O . ALA A 1 134 ? -4.431 -0.353 -0.110 1.00 91.44 134 ALA A O 1
ATOM 1035 N N . LEU A 1 135 ? -5.064 -1.406 1.774 1.00 90.69 135 LEU A N 1
ATOM 1036 C CA . LEU A 1 135 ? -4.963 -2.766 1.243 1.00 90.69 135 LEU A CA 1
ATOM 1037 C C . LEU A 1 135 ? -5.854 -2.960 0.007 1.00 90.69 135 LEU A C 1
ATOM 1039 O O . LEU A 1 135 ? -5.409 -3.535 -0.981 1.00 90.69 135 LEU A O 1
ATOM 1043 N N . ALA A 1 136 ? -7.087 -2.449 0.037 1.00 93.19 136 ALA A N 1
ATOM 1044 C CA . ALA A 1 136 ? -7.999 -2.514 -1.099 1.00 93.19 136 ALA A CA 1
ATOM 1045 C C . ALA A 1 136 ? -7.413 -1.824 -2.339 1.00 93.19 136 ALA A C 1
ATOM 1047 O O . ALA A 1 136 ? -7.410 -2.405 -3.420 1.00 93.19 136 ALA A O 1
ATOM 1048 N N . ALA A 1 137 ? -6.864 -0.617 -2.182 1.00 95.44 137 ALA A N 1
ATOM 1049 C CA . ALA A 1 137 ? -6.233 0.105 -3.284 1.00 95.44 137 ALA A CA 1
ATOM 1050 C C . ALA A 1 137 ? -4.978 -0.613 -3.813 1.00 95.44 137 ALA A C 1
ATOM 1052 O O . ALA A 1 137 ? -4.799 -0.704 -5.026 1.00 95.44 137 ALA A O 1
ATOM 1053 N N . ILE A 1 138 ? -4.154 -1.186 -2.924 1.00 95.00 138 ILE A N 1
ATOM 1054 C CA . ILE A 1 138 ? -2.999 -2.012 -3.312 1.00 95.00 138 ILE A CA 1
ATOM 1055 C C . ILE A 1 138 ? -3.466 -3.191 -4.170 1.00 95.00 138 ILE A C 1
ATOM 1057 O O . ILE A 1 138 ? -2.925 -3.412 -5.249 1.00 95.00 138 ILE A O 1
ATOM 1061 N N . LEU A 1 139 ? -4.501 -3.915 -3.734 1.00 93.25 139 LEU A N 1
ATOM 1062 C CA . LEU A 1 139 ? -5.045 -5.054 -4.475 1.00 93.25 139 LEU A CA 1
ATOM 1063 C C . LEU A 1 139 ? -5.601 -4.652 -5.846 1.00 93.25 139 LEU A C 1
ATOM 1065 O O . LEU A 1 139 ? -5.454 -5.422 -6.790 1.00 93.25 139 LEU A O 1
ATOM 1069 N N . VAL A 1 140 ? -6.180 -3.455 -5.992 1.00 95.12 140 VAL A N 1
ATOM 1070 C CA . VAL A 1 140 ? -6.603 -2.927 -7.302 1.00 95.12 140 VAL A CA 1
ATOM 1071 C C . VAL A 1 140 ? -5.402 -2.694 -8.219 1.00 95.12 140 VAL A C 1
ATOM 1073 O O . VAL A 1 140 ? -5.440 -3.098 -9.378 1.00 95.12 140 VAL A O 1
ATOM 1076 N N . VAL A 1 141 ? -4.322 -2.089 -7.717 1.00 95.12 141 VAL A N 1
ATOM 1077 C CA . VAL A 1 141 ? -3.095 -1.874 -8.506 1.00 95.12 141 VAL A CA 1
ATOM 1078 C C . VAL A 1 141 ? -2.470 -3.210 -8.914 1.00 95.12 141 VAL A C 1
ATOM 1080 O O . VAL A 1 141 ? -2.120 -3.396 -10.079 1.00 95.12 141 VAL A O 1
ATOM 1083 N N . VAL A 1 142 ? -2.396 -4.167 -7.985 1.00 92.75 142 VAL A N 1
ATOM 1084 C CA . VAL A 1 142 ? -1.883 -5.520 -8.248 1.00 92.75 142 VAL A CA 1
ATOM 1085 C C . VAL A 1 142 ? -2.778 -6.268 -9.238 1.00 92.75 142 VAL A C 1
ATOM 1087 O O . VAL A 1 142 ? -2.264 -6.936 -10.128 1.00 92.75 142 VAL A O 1
ATOM 1090 N N . TYR A 1 143 ? -4.103 -6.129 -9.140 1.00 93.38 143 TYR A N 1
ATOM 1091 C CA . TYR A 1 143 ? -5.040 -6.685 -10.117 1.00 93.38 143 TYR A CA 1
ATOM 1092 C C . TYR A 1 143 ? -4.773 -6.140 -11.517 1.00 93.38 143 TYR A C 1
ATOM 1094 O O . TYR A 1 143 ? -4.674 -6.913 -12.464 1.00 93.38 143 TYR A O 1
ATOM 1102 N N . VAL A 1 144 ? -4.632 -4.820 -11.648 1.00 93.88 144 VAL A N 1
ATOM 1103 C CA . VAL A 1 144 ? -4.339 -4.183 -12.933 1.00 93.88 144 VAL A CA 1
ATOM 1104 C C . VAL A 1 144 ? -3.015 -4.697 -13.500 1.00 93.88 144 VAL A C 1
ATOM 1106 O O . VAL A 1 144 ? -2.954 -5.043 -14.676 1.00 93.88 144 VAL A O 1
ATOM 1109 N N . ALA A 1 145 ? -1.983 -4.809 -12.662 1.00 91.19 145 ALA A N 1
ATOM 1110 C CA . ALA A 1 145 ? -0.696 -5.364 -13.065 1.00 91.19 145 ALA A CA 1
ATOM 1111 C C . ALA A 1 145 ? -0.823 -6.819 -13.545 1.00 91.19 145 ALA A C 1
ATOM 1113 O O . ALA A 1 145 ? -0.310 -7.162 -14.601 1.00 91.19 145 ALA A O 1
ATOM 1114 N N . ALA A 1 146 ? -1.544 -7.660 -12.802 1.00 89.75 146 ALA A N 1
ATOM 1115 C CA . ALA A 1 146 ? -1.715 -9.073 -13.123 1.00 89.75 146 ALA A CA 1
ATOM 1116 C C . ALA A 1 146 ? -2.629 -9.318 -14.337 1.00 89.75 146 ALA A C 1
ATOM 1118 O O . ALA A 1 146 ? -2.466 -10.313 -15.035 1.00 89.75 146 ALA A O 1
ATOM 1119 N N . LYS A 1 147 ? -3.616 -8.446 -14.580 1.00 91.38 147 LYS A N 1
ATOM 1120 C CA . LYS A 1 147 ? -4.579 -8.587 -15.683 1.00 91.38 147 LYS A CA 1
ATOM 1121 C C . LYS A 1 147 ? -4.008 -8.107 -17.016 1.00 91.38 147 LYS A C 1
ATOM 1123 O O . LYS A 1 147 ? -4.361 -8.670 -18.049 1.00 91.38 147 LYS A O 1
ATOM 1128 N N . TRP A 1 148 ? -3.165 -7.078 -16.980 1.00 89.94 148 TRP A N 1
ATOM 1129 C CA . TRP A 1 148 ? -2.490 -6.501 -18.142 1.00 89.94 148 TRP A CA 1
ATOM 1130 C C . TRP A 1 148 ? -0.971 -6.589 -17.973 1.00 89.94 148 TRP A C 1
ATOM 1132 O O . TRP A 1 148 ? -0.257 -5.582 -17.981 1.00 89.94 148 TRP A O 1
ATOM 1142 N N . ASP A 1 149 ? -0.492 -7.818 -17.822 1.00 81.50 149 ASP A N 1
ATOM 1143 C CA . ASP A 1 149 ? 0.912 -8.190 -17.624 1.00 81.50 149 ASP A CA 1
ATOM 1144 C C . ASP A 1 149 ? 1.861 -7.634 -18.702 1.00 81.50 149 ASP A C 1
ATOM 1146 O O . ASP A 1 149 ? 3.025 -7.342 -18.426 1.00 81.50 149 ASP A O 1
ATOM 1150 N N . HIS A 1 150 ? 1.362 -7.415 -19.919 1.00 79.12 150 HIS A N 1
ATOM 1151 C CA . HIS A 1 150 ? 2.127 -6.831 -21.023 1.00 79.12 150 HIS A CA 1
ATOM 1152 C C . HIS A 1 150 ? 2.287 -5.301 -20.954 1.00 79.12 150 HIS A C 1
ATOM 1154 O O . HIS A 1 150 ? 3.115 -4.745 -21.674 1.00 79.12 150 HIS A O 1
ATOM 1160 N N . THR A 1 151 ? 1.528 -4.593 -20.107 1.00 85.12 151 THR A N 1
ATOM 1161 C CA . THR A 1 151 ? 1.534 -3.119 -20.051 1.00 85.12 151 THR A CA 1
ATOM 1162 C C . THR A 1 151 ? 1.789 -2.599 -18.629 1.00 85.12 151 THR A C 1
ATOM 1164 O O . THR A 1 151 ? 0.854 -2.159 -17.950 1.00 85.12 151 THR A O 1
ATOM 1167 N N . PRO A 1 152 ? 3.054 -2.564 -18.162 1.00 83.00 152 PRO A N 1
ATOM 1168 C CA . PRO A 1 152 ? 3.394 -2.105 -16.806 1.00 83.00 152 PRO A CA 1
ATOM 1169 C C . PRO A 1 152 ? 3.005 -0.636 -16.547 1.00 83.00 152 PRO A C 1
ATOM 1171 O O . PRO A 1 152 ? 2.785 -0.225 -15.407 1.00 83.00 152 PRO A O 1
ATOM 1174 N N . ILE A 1 153 ? 2.867 0.150 -17.615 1.00 90.25 153 ILE A N 1
ATOM 1175 C CA . ILE A 1 153 ? 2.463 1.561 -17.599 1.00 90.25 153 ILE A CA 1
ATOM 1176 C C . ILE A 1 153 ? 1.059 1.733 -16.995 1.00 90.25 153 ILE A C 1
ATOM 1178 O O . ILE A 1 153 ? 0.786 2.715 -16.302 1.00 90.25 153 ILE A O 1
ATOM 1182 N N . LEU A 1 154 ? 0.162 0.764 -17.207 1.00 92.44 154 LEU A N 1
ATOM 1183 C CA . LEU A 1 154 ? -1.224 0.850 -16.745 1.00 92.44 154 LEU A CA 1
ATOM 1184 C C . LEU A 1 154 ? -1.301 0.737 -15.215 1.00 92.44 154 LEU A C 1
ATOM 1186 O O . LEU A 1 154 ? -1.934 1.563 -14.564 1.00 92.44 154 LEU A O 1
ATOM 1190 N N . ALA A 1 155 ? -0.572 -0.207 -14.614 1.00 92.19 155 ALA A N 1
ATOM 1191 C CA . ALA A 1 155 ? -0.514 -0.344 -13.157 1.00 92.19 155 ALA A CA 1
ATOM 1192 C C . ALA A 1 155 ? 0.091 0.901 -12.486 1.00 92.19 155 ALA A C 1
ATOM 1194 O O . ALA A 1 155 ? -0.445 1.403 -11.495 1.00 92.19 155 ALA A O 1
ATOM 1195 N N . MET A 1 156 ? 1.173 1.438 -13.062 1.00 94.44 156 MET A N 1
ATOM 1196 C CA . MET A 1 156 ? 1.823 2.647 -12.555 1.00 94.44 156 MET A CA 1
ATOM 1197 C C . MET A 1 156 ? 0.918 3.881 -12.671 1.00 94.44 156 MET A C 1
ATOM 1199 O O . MET A 1 156 ? 0.834 4.671 -11.731 1.00 94.44 156 MET A O 1
ATOM 1203 N N . SER A 1 157 ? 0.215 4.046 -13.795 1.00 95.00 157 SER A N 1
ATOM 1204 C CA . SER A 1 157 ? -0.692 5.181 -14.000 1.00 95.00 157 SER A CA 1
ATOM 1205 C C . SER A 1 157 ? -1.903 5.126 -13.066 1.00 95.00 157 SER A C 1
ATOM 1207 O O . SER A 1 157 ? -2.240 6.142 -12.462 1.00 95.00 157 SER A O 1
ATOM 1209 N N . VAL A 1 158 ? -2.500 3.949 -12.847 1.00 96.06 158 VAL A N 1
ATOM 1210 C CA . VAL A 1 158 ? -3.579 3.770 -11.859 1.00 96.06 158 VAL A CA 1
ATOM 1211 C C . VAL A 1 158 ? -3.092 4.118 -10.454 1.00 96.06 158 VAL A C 1
ATOM 1213 O O . VAL A 1 158 ? -3.754 4.878 -9.748 1.00 96.06 158 VAL A O 1
ATOM 1216 N N . ALA A 1 159 ? -1.915 3.632 -10.055 1.00 96.12 159 ALA A N 1
ATOM 1217 C CA . ALA A 1 159 ? -1.336 3.956 -8.755 1.00 96.12 159 ALA A CA 1
ATOM 1218 C C . ALA A 1 159 ? -1.078 5.467 -8.593 1.00 96.12 159 ALA A C 1
ATOM 1220 O O . ALA A 1 159 ? -1.442 6.055 -7.572 1.00 96.12 159 ALA A O 1
ATOM 1221 N N . ALA A 1 160 ? -0.516 6.119 -9.615 1.00 95.88 160 ALA A N 1
ATOM 1222 C CA . ALA A 1 160 ? -0.297 7.563 -9.634 1.00 95.88 160 ALA A CA 1
ATOM 1223 C C . ALA A 1 160 ? -1.612 8.350 -9.513 1.00 95.88 160 ALA A C 1
ATOM 1225 O O . ALA A 1 160 ? -1.706 9.278 -8.709 1.00 95.88 160 ALA A O 1
ATOM 1226 N N . LEU A 1 161 ? -2.651 7.951 -10.253 1.00 97.12 161 LEU A N 1
ATOM 1227 C CA . LEU A 1 161 ? -3.973 8.573 -10.181 1.00 97.12 161 LEU A CA 1
ATOM 1228 C C . LEU A 1 161 ? -4.586 8.446 -8.784 1.00 97.12 161 LEU A C 1
ATOM 1230 O O . LEU A 1 161 ? -5.103 9.436 -8.266 1.00 97.12 161 LEU A O 1
ATOM 1234 N N . ILE A 1 162 ? -4.491 7.274 -8.145 1.00 96.88 162 ILE A N 1
ATOM 1235 C CA . ILE A 1 162 ? -4.971 7.086 -6.767 1.00 96.88 162 ILE A CA 1
ATOM 1236 C C . ILE A 1 162 ? -4.180 7.977 -5.800 1.00 96.88 162 ILE A C 1
ATOM 1238 O O . ILE A 1 162 ? -4.788 8.622 -4.946 1.00 96.88 162 ILE A O 1
ATOM 1242 N N . ALA A 1 163 ? -2.852 8.063 -5.942 1.00 96.44 163 ALA A N 1
ATOM 1243 C CA . ALA A 1 163 ? -2.010 8.909 -5.093 1.00 96.44 163 ALA A CA 1
ATOM 1244 C C . ALA A 1 163 ? -2.396 10.394 -5.199 1.00 96.44 163 ALA A C 1
ATOM 1246 O O . ALA A 1 163 ? -2.581 11.073 -4.188 1.00 96.44 163 ALA A O 1
ATOM 1247 N N . ILE A 1 164 ? -2.570 10.887 -6.428 1.00 96.06 164 ILE A N 1
ATOM 1248 C CA . ILE A 1 164 ? -2.958 12.271 -6.713 1.00 96.06 164 ILE A CA 1
ATOM 1249 C C . ILE A 1 164 ? -4.378 12.543 -6.201 1.00 96.06 164 ILE A C 1
ATOM 1251 O O . ILE A 1 164 ? -4.609 13.545 -5.524 1.00 96.06 164 ILE A O 1
ATOM 1255 N N . ALA A 1 165 ? -5.330 11.642 -6.457 1.00 96.25 165 ALA A N 1
ATOM 1256 C CA . ALA A 1 165 ? -6.696 11.766 -5.956 1.00 96.25 165 ALA A CA 1
ATOM 1257 C C . ALA A 1 165 ? -6.739 11.788 -4.420 1.00 96.25 165 ALA A C 1
ATOM 1259 O O . ALA A 1 165 ? -7.454 12.602 -3.836 1.00 96.25 165 ALA A O 1
ATOM 1260 N N . ALA A 1 166 ? -5.936 10.947 -3.761 1.00 94.12 166 ALA A N 1
ATOM 1261 C CA . ALA A 1 166 ? -5.799 10.935 -2.310 1.00 94.12 166 ALA A CA 1
ATOM 1262 C C . ALA A 1 166 ? -5.194 12.247 -1.783 1.00 94.12 166 ALA A C 1
ATOM 1264 O O . ALA A 1 166 ? -5.695 12.797 -0.803 1.00 94.12 166 ALA A O 1
ATOM 1265 N N . ALA A 1 167 ? -4.191 12.805 -2.468 1.00 93.25 167 ALA A N 1
ATOM 1266 C CA . ALA A 1 167 ? -3.642 14.116 -2.135 1.00 93.25 167 ALA A CA 1
ATOM 1267 C C . ALA A 1 167 ? -4.718 15.212 -2.206 1.00 93.25 167 ALA A C 1
ATOM 1269 O O . ALA A 1 167 ? -4.889 15.977 -1.259 1.00 93.25 167 ALA A O 1
ATOM 1270 N N . PHE A 1 168 ? -5.516 15.256 -3.276 1.00 93.88 168 PHE A N 1
ATOM 1271 C CA . PHE A 1 168 ? -6.630 16.205 -3.369 1.00 93.88 168 PHE A CA 1
ATOM 1272 C C . PHE A 1 168 ? -7.713 15.959 -2.312 1.00 93.88 168 PHE A C 1
ATOM 1274 O O . PHE A 1 168 ? -8.275 16.919 -1.780 1.00 93.88 168 PHE A O 1
ATOM 1281 N N . ALA A 1 169 ? -7.981 14.701 -1.957 1.00 91.94 169 ALA A N 1
ATOM 1282 C CA . ALA A 1 169 ? -8.922 14.359 -0.897 1.00 91.94 169 ALA A CA 1
ATOM 1283 C C . ALA A 1 169 ? -8.471 14.894 0.473 1.00 91.94 169 ALA A C 1
ATOM 1285 O O . ALA A 1 169 ? -9.322 15.330 1.249 1.00 91.94 169 ALA A O 1
ATOM 1286 N N . LEU A 1 170 ? -7.162 14.950 0.757 1.00 89.00 170 LEU A N 1
ATOM 1287 C CA . LEU A 1 170 ? -6.615 15.536 1.993 1.00 89.00 170 LEU A CA 1
ATOM 1288 C C . LEU A 1 170 ? -6.877 17.038 2.136 1.00 89.00 170 LEU A C 1
ATOM 1290 O O . LEU A 1 170 ? -6.876 17.557 3.249 1.00 89.00 170 LEU A O 1
ATOM 1294 N N . ARG A 1 171 ? -7.147 17.754 1.037 1.00 88.31 171 ARG A N 1
ATOM 1295 C CA . ARG A 1 171 ? -7.498 19.181 1.104 1.00 88.31 171 ARG A CA 1
ATOM 1296 C C . ARG A 1 171 ? -8.834 19.410 1.814 1.00 88.31 171 ARG A C 1
ATOM 1298 O O . ARG A 1 171 ? -9.071 20.489 2.360 1.00 88.31 171 ARG A O 1
ATOM 1305 N N . ARG A 1 172 ? -9.733 18.426 1.771 1.00 86.62 172 ARG A N 1
ATOM 1306 C CA . ARG A 1 172 ? -11.034 18.514 2.427 1.00 86.62 172 ARG A CA 1
ATOM 1307 C C . ARG A 1 172 ? -10.861 18.252 3.919 1.00 86.62 172 ARG A C 1
ATOM 1309 O O . ARG A 1 172 ? -10.237 17.274 4.305 1.00 86.62 172 ARG A O 1
ATOM 1316 N N . VAL A 1 173 ? -11.474 19.090 4.753 1.00 79.62 173 VAL A N 1
ATOM 1317 C CA . VAL A 1 173 ? -11.592 18.795 6.186 1.00 79.62 173 VAL A CA 1
ATOM 1318 C C . VAL A 1 173 ? -12.549 17.622 6.339 1.00 79.62 173 VAL A C 1
ATOM 1320 O O . VAL A 1 173 ? -13.729 17.719 5.985 1.00 79.62 173 VAL A O 1
ATOM 1323 N N . TRP A 1 174 ? -12.040 16.503 6.840 1.00 80.19 174 TRP A N 1
ATOM 1324 C CA . TRP A 1 174 ? -12.863 15.336 7.102 1.00 80.19 174 TRP A CA 1
ATOM 1325 C C . TRP A 1 174 ? -13.338 15.387 8.545 1.00 80.19 174 TRP A C 1
ATOM 1327 O O . TRP A 1 174 ? -12.568 15.601 9.471 1.00 80.19 174 TRP A O 1
ATOM 1337 N N . GLN A 1 175 ? -14.621 15.106 8.765 1.00 70.62 175 GLN A N 1
ATOM 1338 C CA . GLN A 1 175 ? -15.177 15.023 10.121 1.00 70.62 175 GLN A CA 1
ATOM 1339 C C . GLN A 1 175 ? -14.524 13.920 10.972 1.00 70.62 175 GLN A C 1
ATOM 1341 O O . GLN A 1 175 ? -14.762 13.845 12.174 1.00 70.62 175 GLN A O 1
ATOM 1346 N N . ARG A 1 176 ? -13.760 13.007 10.352 1.00 69.94 176 ARG A N 1
ATOM 1347 C CA . ARG A 1 176 ? -13.182 11.839 11.015 1.00 69.94 176 ARG A CA 1
ATOM 1348 C C . ARG A 1 176 ? -11.687 11.692 10.715 1.00 69.94 176 ARG A C 1
ATOM 1350 O O . ARG A 1 176 ? -11.341 11.527 9.544 1.00 69.94 176 ARG A O 1
ATOM 1357 N N . PRO A 1 177 ? -10.833 11.592 11.753 1.00 73.69 177 PRO A N 1
ATOM 1358 C CA . PRO A 1 177 ? -9.383 11.440 11.594 1.00 73.69 177 PRO A CA 1
ATOM 1359 C C . PRO A 1 177 ? -8.939 10.180 10.832 1.00 73.69 177 PRO A C 1
ATOM 1361 O O . PRO A 1 177 ? -7.866 10.164 10.239 1.00 73.69 177 PRO A O 1
ATOM 1364 N N . SER A 1 178 ? -9.739 9.106 10.832 1.00 77.12 178 SER A N 1
ATOM 1365 C CA . SER A 1 178 ? -9.410 7.858 10.116 1.00 77.12 178 SER A CA 1
ATOM 1366 C C . SER A 1 178 ? -9.352 8.046 8.599 1.00 77.12 178 SER A C 1
ATOM 1368 O O . SER A 1 178 ? -8.538 7.421 7.929 1.00 77.12 178 SER A O 1
ATOM 1370 N N . ASN A 1 179 ? -10.193 8.924 8.047 1.00 82.44 179 ASN A N 1
ATOM 1371 C CA . ASN A 1 179 ? -10.227 9.169 6.606 1.00 82.44 179 ASN A CA 1
ATOM 1372 C C . ASN A 1 179 ? -9.010 9.986 6.164 1.00 82.44 179 ASN A C 1
ATOM 1374 O O . ASN A 1 179 ? -8.421 9.693 5.131 1.00 82.44 179 ASN A O 1
ATOM 1378 N N . GLU A 1 180 ? -8.592 10.960 6.975 1.00 85.44 180 GLU A N 1
ATOM 1379 C CA . GLU A 1 180 ? -7.362 11.720 6.726 1.00 85.44 180 GLU A CA 1
ATOM 1380 C C . GLU A 1 180 ? -6.147 10.791 6.721 1.00 85.44 180 GLU A C 1
ATOM 1382 O O . GLU A 1 180 ? -5.332 10.843 5.806 1.00 85.44 180 GLU A O 1
ATOM 1387 N N . ARG A 1 181 ? -6.068 9.863 7.683 1.00 86.19 181 ARG A N 1
ATOM 1388 C CA . ARG A 1 181 ? -5.004 8.848 7.725 1.00 86.19 181 ARG A CA 1
ATOM 1389 C C . ARG A 1 181 ? -5.046 7.894 6.538 1.00 86.19 181 ARG A C 1
ATOM 1391 O O . ARG A 1 181 ? -3.988 7.556 6.018 1.00 86.19 181 ARG A O 1
ATOM 1398 N N . LEU A 1 182 ? -6.236 7.489 6.094 1.00 90.06 182 LEU A N 1
ATOM 1399 C CA . LEU A 1 182 ? -6.400 6.669 4.894 1.00 90.06 182 LEU A CA 1
ATOM 1400 C C . LEU A 1 182 ? -5.844 7.387 3.663 1.00 90.06 182 LEU A C 1
ATOM 1402 O O . LEU A 1 182 ? -5.010 6.822 2.966 1.00 90.06 182 LEU A O 1
ATOM 1406 N N . PHE A 1 183 ? -6.266 8.625 3.401 1.00 92.69 183 PHE A N 1
ATOM 1407 C CA . PHE A 1 183 ? -5.800 9.363 2.226 1.00 92.69 183 PHE A CA 1
ATOM 1408 C C . PHE A 1 183 ? -4.313 9.722 2.315 1.00 92.69 183 PHE A C 1
ATOM 1410 O O . PHE A 1 183 ? -3.612 9.633 1.313 1.00 92.69 183 PHE A O 1
ATOM 1417 N N . ALA A 1 184 ? -3.801 10.029 3.509 1.00 90.94 184 ALA A N 1
ATOM 1418 C CA . ALA A 1 184 ? -2.371 10.207 3.748 1.00 90.94 184 ALA A CA 1
ATOM 1419 C C . ALA A 1 184 ? -1.583 8.922 3.449 1.00 90.94 184 ALA A C 1
ATOM 1421 O O . ALA A 1 184 ? -0.580 8.959 2.739 1.00 90.94 184 ALA A O 1
ATOM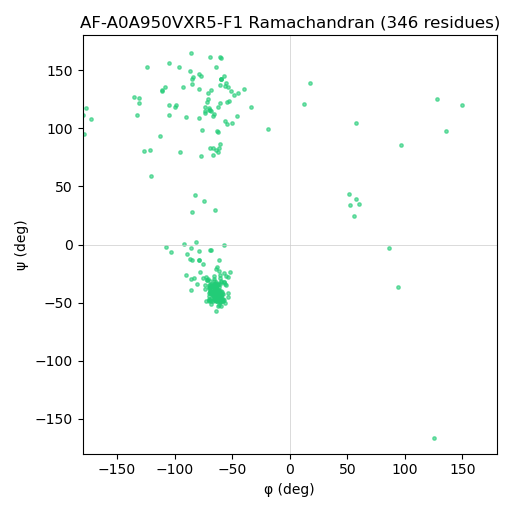 1422 N N . GLY A 1 185 ? -2.068 7.778 3.938 1.00 90.50 185 GLY A N 1
ATOM 1423 C CA . GLY A 1 185 ? -1.477 6.471 3.668 1.00 90.50 185 GLY A CA 1
ATOM 1424 C C . GLY A 1 185 ? -1.525 6.103 2.186 1.00 90.50 185 GLY A C 1
ATOM 1425 O O . GLY A 1 185 ? -0.524 5.651 1.642 1.00 90.50 185 GLY A O 1
ATOM 1426 N N . LEU A 1 186 ? -2.650 6.346 1.509 1.00 93.56 186 LEU A N 1
ATOM 1427 C CA . LEU A 1 186 ? -2.798 6.109 0.071 1.00 93.56 186 LEU A CA 1
ATOM 1428 C C . LEU A 1 186 ? -1.857 6.992 -0.749 1.00 93.56 186 LEU A C 1
ATOM 1430 O O . LEU A 1 186 ? -1.144 6.471 -1.601 1.00 93.56 186 LEU A O 1
ATOM 1434 N N . ALA A 1 187 ? -1.811 8.298 -0.472 1.00 94.56 187 ALA A N 1
ATOM 1435 C CA . ALA A 1 187 ? -0.906 9.213 -1.160 1.00 94.56 187 ALA A CA 1
ATOM 1436 C C . ALA A 1 187 ? 0.542 8.713 -1.072 1.00 94.56 187 ALA A C 1
ATOM 1438 O O . ALA A 1 187 ? 1.210 8.641 -2.094 1.00 94.56 187 ALA A O 1
ATOM 1439 N N . LEU A 1 188 ? 0.968 8.275 0.119 1.00 94.00 188 LEU A N 1
ATOM 1440 C CA . LEU A 1 188 ? 2.317 7.780 0.394 1.00 94.00 188 LEU A CA 1
ATOM 1441 C C . LEU A 1 188 ? 2.633 6.416 -0.246 1.00 94.00 188 LEU A C 1
ATOM 1443 O O . LEU A 1 188 ? 3.714 6.224 -0.799 1.00 94.00 188 LEU A O 1
ATOM 1447 N N . VAL A 1 189 ? 1.728 5.444 -0.123 1.00 94.69 189 VAL A N 1
ATOM 1448 C CA . VAL A 1 189 ? 2.004 4.032 -0.446 1.00 94.69 189 VAL A CA 1
ATOM 1449 C C . VAL A 1 189 ? 1.782 3.720 -1.926 1.00 94.69 189 VAL A C 1
ATOM 1451 O O . VAL A 1 189 ? 2.453 2.842 -2.475 1.00 94.69 189 VAL A O 1
ATOM 1454 N N . MET A 1 190 ? 0.867 4.421 -2.600 1.00 96.00 190 MET A N 1
ATOM 1455 C CA . MET A 1 190 ? 0.519 4.113 -3.989 1.00 96.00 190 MET A CA 1
ATOM 1456 C C . MET A 1 190 ? 1.691 4.266 -4.973 1.00 96.00 190 MET A C 1
ATOM 1458 O O . MET A 1 190 ? 1.891 3.328 -5.744 1.00 96.00 190 MET A O 1
ATOM 1462 N N . PRO A 1 191 ? 2.524 5.330 -4.949 1.00 94.12 191 PRO A N 1
ATOM 1463 C CA . PRO A 1 191 ? 3.648 5.443 -5.884 1.00 94.12 191 PRO A CA 1
ATOM 1464 C C . PRO A 1 191 ? 4.632 4.272 -5.770 1.00 94.12 191 PRO A C 1
ATOM 1466 O O . PRO A 1 191 ? 5.062 3.716 -6.779 1.00 94.12 191 PRO A O 1
ATOM 1469 N N . VAL A 1 192 ? 4.921 3.844 -4.537 1.00 94.31 192 VAL A N 1
ATOM 1470 C CA . VAL A 1 192 ? 5.789 2.690 -4.260 1.00 94.31 192 VAL A CA 1
ATOM 1471 C C . VAL A 1 192 ? 5.132 1.395 -4.731 1.00 94.31 192 VAL A C 1
ATOM 1473 O O . VAL A 1 192 ? 5.783 0.567 -5.356 1.00 94.31 192 VAL A O 1
ATOM 1476 N N . THR A 1 193 ? 3.833 1.227 -4.480 1.00 94.25 193 THR A N 1
ATOM 1477 C CA . THR A 1 193 ? 3.080 0.035 -4.902 1.00 94.25 193 THR A CA 1
ATOM 1478 C C . THR A 1 193 ? 3.040 -0.093 -6.423 1.00 94.25 193 THR A C 1
ATOM 1480 O O . THR A 1 193 ? 3.270 -1.180 -6.952 1.00 94.25 193 THR A O 1
ATOM 1483 N N . GLY A 1 194 ? 2.791 1.010 -7.135 1.00 93.38 194 GLY A N 1
ATOM 1484 C CA . GLY A 1 194 ? 2.831 1.055 -8.596 1.00 93.38 194 GLY A CA 1
ATOM 1485 C C . GLY A 1 194 ? 4.204 0.654 -9.126 1.00 93.38 194 GLY A C 1
ATOM 1486 O O . GLY A 1 194 ? 4.299 -0.231 -9.971 1.00 93.38 194 GLY A O 1
ATOM 1487 N N . TYR A 1 195 ? 5.269 1.223 -8.558 1.00 92.69 195 TYR A N 1
ATOM 1488 C CA . TYR A 1 195 ? 6.644 0.906 -8.940 1.00 92.69 195 TYR A CA 1
ATOM 1489 C C . TYR A 1 195 ? 7.039 -0.551 -8.642 1.00 92.69 195 TYR A C 1
ATOM 1491 O O . TYR A 1 195 ? 7.585 -1.237 -9.500 1.00 92.69 195 TYR A O 1
ATOM 1499 N N . LEU A 1 196 ? 6.707 -1.078 -7.461 1.00 92.31 196 LEU A N 1
ATOM 1500 C CA . LEU A 1 196 ? 6.957 -2.486 -7.135 1.00 92.31 196 LEU A CA 1
ATOM 1501 C C . LEU A 1 196 ? 6.183 -3.433 -8.056 1.00 92.31 196 LEU A C 1
ATOM 1503 O O . LEU A 1 196 ? 6.703 -4.483 -8.424 1.00 92.31 196 LEU A O 1
ATOM 1507 N N . SER A 1 197 ? 4.973 -3.052 -8.467 1.00 90.56 197 SER A N 1
ATOM 1508 C CA . SER A 1 197 ? 4.184 -3.837 -9.419 1.00 90.56 197 SER A CA 1
ATOM 1509 C C . SER A 1 197 ? 4.859 -3.894 -10.792 1.00 90.56 197 SER A C 1
ATOM 1511 O O . SER A 1 197 ? 4.884 -4.956 -11.411 1.00 90.56 197 SER A O 1
ATOM 1513 N N . THR A 1 198 ? 5.471 -2.796 -11.258 1.00 88.94 198 THR A N 1
ATOM 1514 C CA . THR A 1 198 ? 6.228 -2.819 -12.522 1.00 88.94 198 THR A CA 1
ATOM 1515 C C . THR A 1 198 ? 7.508 -3.645 -12.412 1.00 88.94 198 THR A C 1
ATOM 1517 O O . THR A 1 198 ? 7.819 -4.379 -13.347 1.00 88.94 198 THR A O 1
ATOM 1520 N N . ILE A 1 199 ? 8.215 -3.599 -11.276 1.00 87.81 199 ILE A N 1
ATOM 1521 C CA . ILE A 1 199 ? 9.367 -4.477 -11.011 1.00 87.81 199 ILE A CA 1
ATOM 1522 C C . ILE A 1 199 ? 8.945 -5.946 -11.028 1.00 87.81 199 ILE A C 1
ATOM 1524 O O . ILE A 1 199 ? 9.608 -6.759 -11.666 1.00 87.81 199 ILE A O 1
ATOM 1528 N N . ALA A 1 200 ? 7.850 -6.288 -10.345 1.00 86.94 200 ALA A N 1
ATOM 1529 C CA . ALA A 1 200 ? 7.362 -7.660 -10.268 1.00 86.94 200 ALA A CA 1
ATOM 1530 C C . ALA A 1 200 ? 7.042 -8.221 -11.661 1.00 86.94 200 ALA A C 1
ATOM 1532 O O . ALA A 1 200 ? 7.458 -9.331 -11.973 1.00 86.94 200 ALA A O 1
ATOM 1533 N N . LEU A 1 201 ? 6.389 -7.434 -12.525 1.00 84.00 201 LEU A N 1
ATOM 1534 C CA . LEU A 1 201 ? 6.131 -7.822 -13.916 1.00 84.00 201 LEU A CA 1
ATOM 1535 C C . LEU A 1 201 ? 7.422 -8.022 -14.723 1.00 84.00 201 LEU A C 1
ATOM 1537 O O . LEU A 1 201 ? 7.531 -8.979 -15.487 1.00 84.00 201 LEU A O 1
ATOM 1541 N N . ARG A 1 202 ? 8.423 -7.155 -14.527 1.00 79.44 202 ARG A N 1
ATOM 1542 C CA . ARG A 1 202 ? 9.717 -7.256 -15.221 1.00 79.44 202 ARG A CA 1
ATOM 1543 C C . ARG A 1 202 ? 10.587 -8.399 -14.714 1.00 79.44 202 ARG A C 1
ATOM 1545 O O . ARG A 1 202 ? 11.379 -8.913 -15.486 1.00 79.44 202 ARG A O 1
ATOM 1552 N N . MET A 1 203 ? 10.451 -8.820 -13.456 1.00 78.19 203 MET A N 1
ATOM 1553 C CA . MET A 1 203 ? 11.233 -9.933 -12.900 1.00 78.19 203 MET A CA 1
ATOM 1554 C C . MET A 1 203 ? 10.991 -11.247 -13.660 1.00 78.19 203 MET A C 1
ATOM 1556 O O . MET A 1 203 ? 11.889 -12.080 -13.746 1.00 78.19 203 MET A O 1
ATOM 1560 N N . PHE A 1 204 ? 9.806 -11.413 -14.252 1.00 71.00 204 PHE A N 1
ATOM 1561 C CA . PHE A 1 204 ? 9.471 -12.564 -15.093 1.00 71.00 204 PHE A CA 1
ATOM 1562 C C . PHE A 1 204 ? 9.890 -12.398 -16.565 1.00 71.00 204 PHE A C 1
ATOM 1564 O O . PHE A 1 204 ? 9.726 -13.326 -17.354 1.00 71.00 204 PHE A O 1
ATOM 1571 N N . GLN A 1 205 ? 10.446 -11.244 -16.943 1.00 68.56 205 GLN A N 1
ATOM 1572 C CA . GLN A 1 205 ? 10.940 -10.947 -18.286 1.00 68.56 205 GLN A CA 1
ATOM 1573 C C . GLN A 1 205 ? 12.478 -10.912 -18.277 1.00 68.56 205 GLN A C 1
ATOM 1575 O O . GLN A 1 205 ? 13.107 -10.339 -17.395 1.00 68.56 205 GLN A O 1
ATOM 1580 N N . THR A 1 206 ? 13.118 -11.524 -19.273 1.00 54.59 206 THR A N 1
ATOM 1581 C CA . THR A 1 206 ? 14.578 -11.754 -19.313 1.00 54.59 206 THR A CA 1
ATOM 1582 C C . THR A 1 206 ? 15.443 -10.501 -19.495 1.00 54.59 206 THR A C 1
ATOM 1584 O O . THR A 1 206 ? 16.666 -10.595 -19.436 1.00 54.59 206 THR A O 1
ATOM 1587 N N . THR A 1 207 ? 14.855 -9.321 -19.697 1.00 58.25 207 THR A N 1
ATOM 1588 C CA . THR A 1 207 ? 15.596 -8.078 -19.955 1.00 58.25 207 THR A CA 1
ATOM 1589 C C . THR A 1 207 ? 15.086 -6.929 -19.095 1.00 58.25 207 THR A C 1
ATOM 1591 O O . THR A 1 207 ? 13.998 -6.399 -19.318 1.00 58.25 207 THR A O 1
ATOM 1594 N N . PHE A 1 208 ? 15.918 -6.497 -18.144 1.00 65.75 208 PHE A N 1
ATOM 1595 C CA . PHE A 1 208 ? 15.726 -5.272 -17.366 1.00 65.75 208 PHE A CA 1
ATOM 1596 C C . PHE A 1 208 ? 16.103 -4.054 -18.223 1.00 65.75 208 PHE A C 1
ATOM 1598 O O . PHE A 1 208 ? 17.186 -3.485 -18.095 1.00 65.75 208 PHE A O 1
ATOM 1605 N N . VAL A 1 209 ? 15.222 -3.687 -19.153 1.00 68.81 209 VAL A N 1
ATOM 1606 C CA . VAL A 1 209 ? 15.394 -2.483 -19.975 1.00 68.81 209 VAL A CA 1
ATOM 1607 C C . VAL A 1 209 ? 14.856 -1.274 -19.209 1.00 68.81 209 VAL A C 1
ATOM 1609 O O . VAL A 1 209 ? 13.805 -1.352 -18.563 1.00 68.81 209 VAL A O 1
ATOM 1612 N N . MET A 1 210 ? 15.587 -0.159 -19.274 1.00 75.25 210 MET A N 1
ATOM 1613 C CA . MET A 1 210 ? 15.128 1.156 -18.825 1.00 75.25 210 MET A CA 1
ATOM 1614 C C . MET A 1 210 ? 13.731 1.452 -19.384 1.00 75.25 210 MET A C 1
ATOM 1616 O O . MET A 1 210 ? 13.520 1.370 -20.594 1.00 75.25 210 MET A O 1
ATOM 1620 N N . ASN A 1 211 ? 12.788 1.840 -18.521 1.00 83.38 211 ASN A N 1
ATOM 1621 C CA . ASN A 1 211 ? 11.454 2.239 -18.959 1.00 83.38 211 ASN A CA 1
ATOM 1622 C C . ASN A 1 211 ? 11.234 3.734 -18.699 1.00 83.38 211 ASN A C 1
ATOM 1624 O O . ASN A 1 211 ? 10.824 4.151 -17.610 1.00 83.38 211 ASN A O 1
ATOM 1628 N N . LEU A 1 212 ? 11.524 4.539 -19.726 1.00 87.12 212 LEU A N 1
ATOM 1629 C CA . LEU A 1 212 ? 11.416 5.997 -19.676 1.00 87.12 212 LEU A CA 1
ATOM 1630 C C . LEU A 1 212 ? 9.999 6.456 -19.295 1.00 87.12 212 LEU A C 1
ATOM 1632 O O . LEU A 1 212 ? 9.838 7.463 -18.611 1.00 87.12 212 LEU A O 1
ATOM 1636 N N . GLU A 1 213 ? 8.971 5.704 -19.688 1.00 89.94 213 GLU A N 1
ATOM 1637 C CA . GLU A 1 213 ? 7.574 6.049 -19.419 1.00 89.94 213 GLU A CA 1
ATOM 1638 C C . GLU A 1 213 ? 7.225 5.909 -17.934 1.00 89.94 213 GLU A C 1
ATOM 1640 O O . GLU A 1 213 ? 6.591 6.791 -17.356 1.00 89.94 213 GLU A O 1
ATOM 1645 N N . VAL A 1 214 ? 7.696 4.842 -17.276 1.00 90.25 214 VAL A N 1
ATOM 1646 C CA . VAL A 1 214 ? 7.516 4.657 -15.825 1.00 90.25 214 VAL A CA 1
ATOM 1647 C C . VAL A 1 214 ? 8.235 5.765 -15.053 1.00 90.25 214 VAL A C 1
ATOM 1649 O O . VAL A 1 214 ? 7.656 6.346 -14.130 1.00 90.25 214 VAL A O 1
ATOM 1652 N N . ALA A 1 215 ? 9.459 6.112 -15.465 1.00 90.56 215 ALA A N 1
ATOM 1653 C CA . ALA A 1 215 ? 10.200 7.231 -14.888 1.00 90.56 215 ALA A CA 1
ATOM 1654 C C . ALA A 1 215 ? 9.469 8.570 -15.087 1.00 90.56 215 ALA A C 1
ATOM 1656 O O . ALA A 1 215 ? 9.390 9.369 -14.152 1.00 90.56 215 ALA A O 1
ATOM 1657 N N . ALA A 1 216 ? 8.881 8.798 -16.265 1.00 93.25 216 ALA A N 1
ATOM 1658 C CA . ALA A 1 216 ? 8.105 9.997 -16.562 1.00 93.25 216 ALA A CA 1
ATOM 1659 C C . ALA A 1 216 ? 6.842 10.095 -15.692 1.00 93.25 216 ALA A C 1
ATOM 1661 O O . ALA A 1 216 ? 6.591 11.149 -15.109 1.00 93.25 216 ALA A O 1
ATOM 1662 N N . ILE A 1 217 ? 6.082 9.005 -15.524 1.00 94.56 217 ILE A N 1
ATOM 1663 C CA . ILE A 1 217 ? 4.892 8.985 -14.655 1.00 94.56 217 ILE A CA 1
ATOM 1664 C C . ILE A 1 217 ? 5.280 9.281 -13.203 1.00 94.56 217 ILE A C 1
ATOM 1666 O O . ILE A 1 217 ? 4.638 10.111 -12.553 1.00 94.56 217 ILE A O 1
ATOM 1670 N N . LEU A 1 218 ? 6.340 8.649 -12.691 1.00 93.38 218 LEU A N 1
ATOM 1671 C CA . LEU A 1 218 ? 6.852 8.917 -11.344 1.00 93.38 218 LEU A CA 1
ATOM 1672 C C . LEU A 1 218 ? 7.325 10.367 -11.189 1.00 93.38 218 LEU A C 1
ATOM 1674 O O . LEU A 1 218 ? 7.021 10.992 -10.176 1.00 93.38 218 LEU A O 1
ATOM 1678 N N . GLY A 1 219 ? 8.007 10.920 -12.194 1.00 93.31 219 GLY A N 1
ATOM 1679 C CA . GLY A 1 219 ? 8.459 12.311 -12.214 1.00 93.31 219 GLY A CA 1
ATOM 1680 C C . GLY A 1 219 ? 7.304 13.316 -12.210 1.00 93.31 219 GLY A C 1
ATOM 1681 O O . GLY A 1 219 ? 7.308 14.256 -11.415 1.00 93.31 219 GLY A O 1
ATOM 1682 N N . ILE A 1 220 ? 6.273 13.093 -13.030 1.00 95.62 220 ILE A N 1
ATOM 1683 C CA . ILE A 1 220 ? 5.057 13.923 -13.052 1.00 95.62 220 ILE A CA 1
ATOM 1684 C C . ILE A 1 220 ? 4.330 13.830 -11.706 1.00 95.62 220 ILE A C 1
ATOM 1686 O O . ILE A 1 220 ? 3.961 14.851 -11.124 1.00 95.62 220 ILE A O 1
ATOM 1690 N N . THR A 1 221 ? 4.170 12.616 -11.173 1.00 95.19 221 THR A N 1
ATOM 1691 C CA . THR A 1 221 ? 3.531 12.385 -9.868 1.00 95.19 221 THR A CA 1
ATOM 1692 C C . THR A 1 221 ? 4.303 13.094 -8.757 1.00 95.19 221 THR A C 1
ATOM 1694 O O . THR A 1 221 ? 3.709 13.809 -7.952 1.00 95.19 221 THR A O 1
ATOM 1697 N N . ALA A 1 222 ? 5.632 12.974 -8.752 1.00 93.75 222 ALA A N 1
ATOM 1698 C CA . ALA A 1 222 ? 6.508 13.676 -7.826 1.00 93.75 222 ALA A CA 1
ATOM 1699 C C . ALA A 1 222 ? 6.339 15.193 -7.911 1.00 93.75 222 ALA A C 1
ATOM 1701 O O . ALA A 1 222 ? 6.194 15.836 -6.877 1.00 93.75 222 ALA A O 1
ATOM 1702 N N . ALA A 1 223 ? 6.325 15.767 -9.117 1.00 94.31 223 ALA A N 1
ATOM 1703 C CA . ALA A 1 223 ? 6.160 17.204 -9.309 1.00 94.31 223 ALA A CA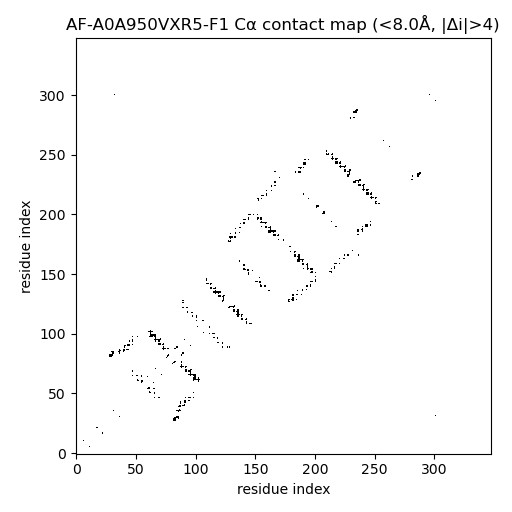 1
ATOM 1704 C C . ALA A 1 223 ? 4.813 17.701 -8.760 1.00 94.31 223 ALA A C 1
ATOM 1706 O O . ALA A 1 223 ? 4.774 18.704 -8.044 1.00 94.31 223 ALA A O 1
ATOM 1707 N N . ILE A 1 224 ? 3.721 16.974 -9.025 1.00 95.69 224 ILE A N 1
ATOM 1708 C CA . ILE A 1 224 ? 2.383 17.309 -8.514 1.00 95.69 224 ILE A CA 1
ATOM 1709 C C . ILE A 1 224 ? 2.351 17.218 -6.983 1.00 95.69 224 ILE A C 1
ATOM 1711 O O . ILE A 1 224 ? 1.877 18.145 -6.319 1.00 95.69 224 ILE A O 1
ATOM 1715 N N . LEU A 1 225 ? 2.870 16.133 -6.402 1.00 94.25 225 LEU A N 1
ATOM 1716 C CA . LEU A 1 225 ? 2.892 15.924 -4.950 1.00 94.25 225 LEU A CA 1
ATOM 1717 C C . LEU A 1 225 ? 3.820 16.912 -4.231 1.00 94.25 225 LEU A C 1
ATOM 1719 O O . LEU A 1 225 ? 3.496 17.381 -3.144 1.00 94.25 225 LEU A O 1
ATOM 1723 N N . LEU A 1 226 ? 4.941 17.283 -4.849 1.00 92.06 226 LEU A N 1
ATOM 1724 C CA . LEU A 1 226 ? 5.868 18.279 -4.323 1.00 92.06 226 LEU A CA 1
ATOM 1725 C C . LEU A 1 226 ? 5.234 19.670 -4.352 1.00 92.06 226 LEU A C 1
ATOM 1727 O O . LEU A 1 226 ? 5.231 20.358 -3.334 1.00 92.06 226 LEU A O 1
ATOM 1731 N N . ALA A 1 227 ? 4.639 20.070 -5.479 1.00 92.38 227 ALA A N 1
ATOM 1732 C CA . ALA A 1 227 ? 3.949 21.350 -5.597 1.00 92.38 227 ALA A CA 1
ATOM 1733 C C . ALA A 1 227 ? 2.786 21.453 -4.598 1.00 92.38 227 ALA A C 1
ATOM 1735 O O . ALA A 1 227 ? 2.705 22.418 -3.839 1.00 92.38 227 ALA A O 1
ATOM 1736 N N . THR A 1 228 ? 1.919 20.438 -4.533 1.00 91.50 228 THR A N 1
ATOM 1737 C CA . THR A 1 228 ? 0.805 20.405 -3.569 1.00 91.50 228 THR A CA 1
ATOM 1738 C C . THR A 1 228 ? 1.295 20.337 -2.122 1.00 91.50 228 THR A C 1
ATOM 1740 O O . THR A 1 228 ? 0.778 21.065 -1.278 1.00 91.50 228 THR A O 1
ATOM 1743 N N . GLY A 1 229 ? 2.343 19.563 -1.833 1.00 87.62 229 GLY A N 1
ATOM 1744 C CA . GLY A 1 229 ? 2.981 19.488 -0.519 1.00 87.62 229 GLY A CA 1
ATOM 1745 C C . GLY A 1 229 ? 3.574 20.820 -0.054 1.00 87.62 229 GLY A C 1
ATOM 1746 O O . GLY A 1 229 ? 3.411 21.180 1.110 1.00 87.62 229 GLY A O 1
ATOM 1747 N N . ILE A 1 230 ? 4.191 21.598 -0.952 1.00 87.94 230 ILE A N 1
ATOM 1748 C CA . ILE A 1 230 ? 4.703 22.945 -0.649 1.00 87.94 230 ILE A CA 1
ATOM 1749 C C . ILE A 1 230 ? 3.548 23.932 -0.440 1.00 87.94 230 ILE A C 1
ATOM 1751 O O . ILE A 1 230 ? 3.532 24.647 0.564 1.00 87.94 230 ILE A O 1
ATOM 1755 N N . ILE A 1 231 ? 2.569 23.962 -1.353 1.00 89.00 231 ILE A N 1
ATOM 1756 C CA . ILE A 1 231 ? 1.441 24.909 -1.306 1.00 89.00 231 ILE A CA 1
ATOM 1757 C C . ILE A 1 231 ? 0.581 24.664 -0.060 1.00 89.00 231 ILE A C 1
ATOM 1759 O O . ILE A 1 231 ? 0.208 25.609 0.636 1.00 89.00 231 ILE A O 1
ATOM 1763 N N . TRP A 1 232 ? 0.271 23.403 0.245 1.00 87.50 232 TRP A N 1
ATOM 1764 C CA . TRP A 1 232 ? -0.570 23.030 1.388 1.00 87.50 232 TRP A CA 1
ATOM 1765 C C . TRP A 1 232 ? 0.220 22.809 2.677 1.00 87.50 232 TRP A C 1
ATOM 1767 O O . TRP A 1 232 ? -0.378 22.704 3.749 1.00 87.50 232 TRP A O 1
ATOM 1777 N N . ARG A 1 233 ? 1.557 22.814 2.594 1.00 84.00 233 ARG A N 1
ATOM 1778 C CA . ARG A 1 233 ? 2.483 22.618 3.718 1.00 84.00 233 ARG A CA 1
ATOM 1779 C C . ARG A 1 233 ? 2.247 21.284 4.438 1.00 84.00 233 ARG A C 1
ATOM 1781 O O . ARG A 1 233 ? 2.308 21.238 5.670 1.00 84.00 233 ARG A O 1
ATOM 1788 N N . ASP A 1 234 ? 1.966 20.230 3.670 1.00 84.00 234 ASP A N 1
ATOM 1789 C CA . ASP A 1 234 ? 1.704 18.878 4.171 1.00 84.00 234 ASP A CA 1
ATOM 1790 C C . ASP A 1 234 ? 2.957 18.002 4.051 1.00 84.00 234 ASP A C 1
ATOM 1792 O O . ASP A 1 234 ? 3.483 17.769 2.961 1.00 84.00 234 ASP A O 1
ATOM 1796 N N . ARG A 1 235 ? 3.434 17.495 5.192 1.00 85.31 235 ARG A N 1
ATOM 1797 C CA . ARG A 1 235 ? 4.636 16.654 5.269 1.00 85.31 235 ARG A CA 1
ATOM 1798 C C . ARG A 1 235 ? 4.472 15.321 4.546 1.00 85.31 235 ARG A C 1
ATOM 1800 O O . ARG A 1 235 ? 5.445 14.830 3.984 1.00 85.31 235 ARG A O 1
ATOM 1807 N N . VAL A 1 236 ? 3.277 14.734 4.551 1.00 86.56 236 VAL A N 1
ATOM 1808 C CA . VAL A 1 236 ? 3.051 13.412 3.949 1.00 86.56 236 VAL A CA 1
ATOM 1809 C C . VAL A 1 236 ? 3.213 13.486 2.435 1.00 86.56 236 VAL A C 1
ATOM 1811 O O . VAL A 1 236 ? 3.880 12.637 1.849 1.00 86.56 236 VAL A O 1
ATOM 1814 N N . LEU A 1 237 ? 2.683 14.539 1.810 1.00 91.00 237 LEU A N 1
ATOM 1815 C CA . LEU A 1 237 ? 2.819 14.757 0.367 1.00 91.00 237 LEU A CA 1
ATOM 1816 C C . LEU A 1 237 ? 4.276 14.983 -0.039 1.00 91.00 237 LEU A C 1
ATOM 1818 O O . LEU A 1 237 ? 4.717 14.457 -1.057 1.00 91.00 237 LEU A O 1
ATOM 1822 N N . LEU A 1 238 ? 5.045 15.693 0.789 1.00 88.88 238 LEU A N 1
ATOM 1823 C CA . LEU A 1 238 ? 6.474 15.903 0.557 1.00 88.88 238 LEU A CA 1
ATOM 1824 C C . LEU A 1 238 ? 7.272 14.597 0.646 1.00 88.88 238 LEU A C 1
ATOM 1826 O O . LEU A 1 238 ? 8.101 14.344 -0.222 1.00 88.88 238 LEU A O 1
ATOM 1830 N N . ILE A 1 239 ? 6.992 13.743 1.637 1.00 88.81 239 ILE A N 1
ATOM 1831 C CA . ILE A 1 239 ? 7.619 12.413 1.742 1.00 88.81 239 ILE A CA 1
ATOM 1832 C C . ILE A 1 239 ? 7.222 11.540 0.544 1.00 88.81 239 ILE A C 1
ATOM 1834 O O . ILE A 1 239 ? 8.047 10.841 -0.038 1.00 88.81 239 ILE A O 1
ATOM 1838 N N . SER A 1 240 ? 5.958 11.592 0.131 1.00 92.06 240 SER A N 1
ATOM 1839 C CA . SER A 1 240 ? 5.498 10.848 -1.040 1.00 92.06 240 SER A CA 1
ATOM 1840 C C . SER A 1 240 ? 6.167 11.320 -2.334 1.00 92.06 240 SER A C 1
ATOM 1842 O O . SER A 1 240 ? 6.496 10.510 -3.206 1.00 92.06 240 SER A O 1
ATOM 1844 N N . ALA A 1 241 ? 6.396 12.628 -2.466 1.00 91.19 241 ALA A N 1
ATOM 1845 C CA . ALA A 1 241 ? 7.122 13.194 -3.589 1.00 91.19 241 ALA A CA 1
ATOM 1846 C C . ALA A 1 241 ? 8.582 12.728 -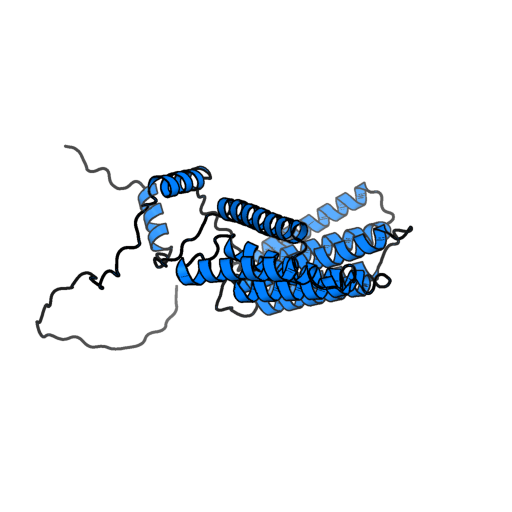3.603 1.00 91.19 241 ALA A C 1
ATOM 1848 O O . ALA A 1 241 ? 9.056 12.286 -4.645 1.00 91.19 241 ALA A O 1
ATOM 1849 N N . THR A 1 242 ? 9.282 12.749 -2.463 1.00 90.00 242 THR A N 1
ATOM 1850 C CA . THR A 1 242 ? 10.677 12.281 -2.397 1.00 90.00 242 THR A CA 1
ATOM 1851 C C . THR A 1 242 ? 10.802 10.792 -2.705 1.00 90.00 242 THR A C 1
ATOM 1853 O O . THR A 1 242 ? 11.711 10.410 -3.438 1.00 90.00 242 THR A O 1
ATOM 1856 N N . LEU A 1 243 ? 9.864 9.959 -2.240 1.00 90.88 243 LEU A N 1
ATOM 1857 C CA . LEU A 1 243 ? 9.800 8.540 -2.612 1.00 90.88 243 LEU A CA 1
ATOM 1858 C C . LEU A 1 243 ? 9.599 8.352 -4.121 1.00 90.88 243 LEU A C 1
ATOM 1860 O O . LEU A 1 243 ? 10.271 7.524 -4.734 1.00 90.88 243 LEU A O 1
ATOM 1864 N N . SER A 1 244 ? 8.718 9.147 -4.731 1.00 92.94 244 SER A N 1
ATOM 1865 C CA . SER A 1 244 ? 8.464 9.096 -6.176 1.00 92.94 244 SER A CA 1
ATOM 1866 C C . SER A 1 244 ? 9.697 9.525 -6.985 1.00 92.94 244 SER A C 1
ATOM 1868 O O . SER A 1 244 ? 10.046 8.862 -7.960 1.00 92.94 244 SER A O 1
ATOM 1870 N N . ILE A 1 245 ? 10.410 10.571 -6.542 1.00 89.75 245 ILE A N 1
ATOM 1871 C CA . ILE A 1 245 ? 11.688 11.012 -7.134 1.00 89.75 245 ILE A CA 1
ATOM 1872 C C . ILE A 1 245 ? 12.741 9.911 -7.013 1.00 89.75 245 ILE A C 1
ATOM 1874 O O . ILE A 1 245 ? 13.431 9.625 -7.987 1.00 89.75 245 ILE A O 1
ATOM 1878 N N . ALA A 1 246 ? 12.856 9.275 -5.845 1.00 88.44 246 ALA A N 1
ATOM 1879 C CA . ALA A 1 246 ? 13.808 8.191 -5.630 1.00 88.44 246 ALA A CA 1
ATOM 1880 C C . ALA A 1 246 ? 13.540 7.014 -6.581 1.00 88.44 246 ALA A C 1
ATOM 1882 O O . ALA A 1 246 ? 14.469 6.522 -7.216 1.00 88.44 246 ALA A O 1
ATOM 1883 N N . CYS A 1 247 ? 12.275 6.612 -6.747 1.00 88.81 247 CYS A N 1
ATOM 1884 C CA . CYS A 1 247 ? 11.902 5.558 -7.694 1.00 88.81 247 CYS A CA 1
ATOM 1885 C C . CYS A 1 247 ? 12.207 5.963 -9.149 1.00 88.81 247 CYS A C 1
ATOM 1887 O O . CYS A 1 247 ? 12.783 5.174 -9.895 1.00 88.81 247 CYS A O 1
ATOM 1889 N N . ALA A 1 248 ? 11.902 7.206 -9.546 1.00 88.19 248 ALA A N 1
ATOM 1890 C CA . ALA A 1 248 ? 12.216 7.712 -10.887 1.00 88.19 248 ALA A CA 1
ATOM 1891 C C . ALA A 1 248 ? 13.730 7.746 -11.157 1.00 88.19 248 ALA A C 1
ATOM 1893 O O . ALA A 1 248 ? 14.184 7.390 -12.243 1.00 88.19 248 ALA A O 1
ATOM 1894 N N . ALA A 1 249 ? 14.524 8.141 -10.159 1.00 85.69 249 ALA A N 1
ATOM 1895 C CA . ALA A 1 249 ? 15.977 8.190 -10.259 1.00 85.69 249 ALA A CA 1
ATOM 1896 C C . ALA A 1 249 ? 16.596 6.795 -10.445 1.00 85.69 249 ALA A C 1
ATOM 1898 O O . ALA A 1 249 ? 17.595 6.666 -11.152 1.00 85.69 249 ALA A O 1
ATOM 1899 N N . ILE A 1 250 ? 16.002 5.751 -9.851 1.00 86.88 250 ILE A N 1
ATOM 1900 C CA . ILE A 1 250 ? 16.447 4.364 -10.054 1.00 86.88 250 ILE A CA 1
ATOM 1901 C C . ILE A 1 250 ? 16.269 3.953 -11.520 1.00 86.88 250 ILE A C 1
ATOM 1903 O O . ILE A 1 250 ? 17.209 3.422 -12.108 1.00 86.88 250 ILE A O 1
ATOM 1907 N N . GLU A 1 251 ? 15.118 4.251 -12.128 1.00 86.12 251 GLU A N 1
ATOM 1908 C CA . GLU A 1 251 ? 14.863 3.962 -13.550 1.00 86.12 251 GLU A CA 1
ATOM 1909 C C . GLU A 1 251 ? 15.802 4.756 -14.474 1.00 86.12 251 GLU A C 1
ATOM 1911 O O . GLU A 1 251 ? 16.330 4.217 -15.443 1.00 86.12 251 GLU A O 1
ATOM 1916 N N . LEU A 1 252 ? 16.094 6.019 -14.144 1.00 84.69 252 LEU A N 1
ATOM 1917 C CA . LEU A 1 252 ? 16.986 6.877 -14.937 1.00 84.69 252 LEU A CA 1
ATOM 1918 C C . LEU A 1 252 ? 18.482 6.599 -14.722 1.00 84.69 252 LEU A C 1
ATOM 1920 O O . LEU A 1 252 ? 19.320 7.170 -15.421 1.00 84.69 252 LEU A O 1
ATOM 1924 N N . ARG A 1 253 ? 18.860 5.719 -13.785 1.00 80.69 253 ARG A N 1
ATOM 1925 C CA . ARG A 1 253 ? 20.271 5.460 -13.434 1.00 80.69 253 ARG A CA 1
ATOM 1926 C C . ARG A 1 253 ? 21.117 5.008 -14.628 1.00 80.69 253 ARG A C 1
ATOM 1928 O O . ARG A 1 253 ? 22.319 5.294 -14.651 1.00 80.69 253 ARG A O 1
ATOM 1935 N N . GLN A 1 254 ? 20.503 4.284 -15.563 1.00 73.56 254 GLN A N 1
ATOM 1936 C CA . GLN A 1 254 ? 21.151 3.753 -16.765 1.00 73.56 254 GLN A CA 1
ATOM 1937 C C . GLN A 1 254 ? 21.339 4.809 -17.867 1.00 73.56 254 GLN A C 1
ATOM 1939 O O . GLN A 1 254 ? 22.090 4.563 -18.797 1.00 73.56 254 GLN A O 1
ATOM 1944 N N . LEU A 1 255 ? 20.688 5.977 -17.778 1.00 77.44 255 LEU A N 1
ATOM 1945 C CA . LEU A 1 255 ? 20.776 7.020 -18.810 1.00 77.44 255 LEU A CA 1
ATOM 1946 C C . LEU A 1 255 ? 22.083 7.817 -18.726 1.00 77.44 255 LEU A C 1
ATOM 1948 O O . LEU A 1 255 ? 22.523 8.424 -19.696 1.00 77.44 255 LEU A O 1
ATOM 1952 N N . PHE A 1 256 ? 22.694 7.837 -17.547 1.00 74.56 256 PHE A N 1
ATOM 1953 C CA . PHE A 1 256 ? 23.894 8.611 -17.284 1.00 74.56 256 PHE A CA 1
ATOM 1954 C C . PHE A 1 256 ? 25.112 7.689 -17.234 1.00 74.56 256 PHE A C 1
ATOM 1956 O O . PHE A 1 256 ? 25.263 6.963 -16.259 1.00 74.56 256 PHE A O 1
ATOM 1963 N N . ASP A 1 257 ? 26.030 7.753 -18.193 1.00 74.31 257 ASP A N 1
ATOM 1964 C CA . ASP A 1 257 ? 27.298 6.993 -18.168 1.00 74.31 257 ASP A CA 1
ATOM 1965 C C . ASP A 1 257 ? 28.391 7.681 -17.329 1.00 74.31 257 ASP A C 1
ATOM 1967 O O . ASP A 1 257 ? 29.560 7.761 -17.697 1.00 74.31 257 ASP A O 1
ATOM 1971 N N . TYR A 1 258 ? 28.017 8.212 -16.165 1.00 78.19 258 TYR A N 1
ATOM 1972 C CA . TYR A 1 258 ? 28.983 8.769 -15.219 1.00 78.19 258 TYR A CA 1
ATOM 1973 C C . TYR A 1 258 ? 29.543 7.693 -14.279 1.00 78.19 258 TYR A C 1
ATOM 1975 O O . TYR A 1 258 ? 28.814 6.761 -13.908 1.00 78.19 258 TYR A O 1
ATOM 1983 N N . PRO A 1 259 ? 30.800 7.841 -13.816 1.00 82.12 259 PRO A N 1
ATOM 1984 C CA . PRO A 1 259 ? 31.347 6.986 -12.770 1.00 82.12 259 PRO A CA 1
ATOM 1985 C C . PRO A 1 259 ? 30.468 7.048 -11.513 1.00 82.12 259 PRO A C 1
ATOM 1987 O O . PRO A 1 259 ? 29.883 8.087 -11.188 1.00 82.12 259 PRO A O 1
ATOM 1990 N N . ALA A 1 260 ? 30.346 5.919 -10.80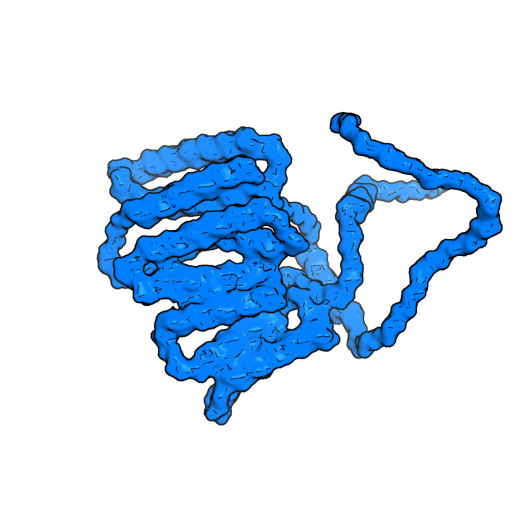7 1.00 76.50 260 ALA A N 1
ATOM 1991 C CA . ALA A 1 260 ? 29.426 5.771 -9.674 1.00 76.50 260 ALA A CA 1
ATOM 1992 C C . ALA A 1 260 ? 29.659 6.825 -8.575 1.00 76.50 260 ALA A C 1
ATOM 1994 O O . ALA A 1 260 ? 28.705 7.318 -7.976 1.00 76.50 260 ALA A O 1
ATOM 1995 N N . GLU A 1 261 ? 30.913 7.218 -8.375 1.00 76.62 261 GLU A N 1
ATOM 1996 C CA . GLU A 1 261 ? 31.337 8.265 -7.444 1.00 76.62 261 GLU A CA 1
ATOM 1997 C C . GLU A 1 261 ? 30.718 9.624 -7.794 1.00 76.62 261 GLU A C 1
ATOM 1999 O O . GLU A 1 261 ? 30.087 10.254 -6.947 1.00 76.62 261 GLU A O 1
ATOM 2004 N N . ALA A 1 262 ? 30.800 10.044 -9.062 1.00 78.69 262 ALA A N 1
ATOM 2005 C CA . ALA A 1 262 ? 30.217 11.302 -9.525 1.00 78.69 262 ALA A CA 1
ATOM 2006 C C . ALA A 1 262 ? 28.684 11.304 -9.403 1.00 78.69 262 ALA A C 1
ATOM 2008 O O . ALA A 1 262 ? 28.095 12.319 -9.028 1.00 78.69 262 ALA A O 1
ATOM 2009 N N . LYS A 1 263 ? 28.034 10.154 -9.644 1.00 74.56 263 LYS A N 1
ATOM 2010 C CA . LYS A 1 263 ? 26.584 9.997 -9.442 1.00 74.56 263 LYS A CA 1
ATOM 2011 C C . LYS A 1 263 ? 26.190 10.183 -7.977 1.00 74.56 263 LYS A C 1
ATOM 2013 O O . LYS A 1 263 ? 25.218 10.879 -7.697 1.00 74.56 263 LYS A O 1
ATOM 2018 N N . LEU A 1 264 ? 26.935 9.582 -7.047 1.00 74.88 264 LEU A N 1
ATOM 2019 C CA . LEU A 1 264 ? 26.658 9.682 -5.611 1.00 74.88 264 LEU A CA 1
ATOM 2020 C C . LEU A 1 264 ? 26.911 11.093 -5.075 1.00 74.88 264 LEU A C 1
ATOM 2022 O O . LEU A 1 264 ? 26.093 11.603 -4.311 1.00 74.88 264 LEU A O 1
ATOM 2026 N N . ILE A 1 265 ? 27.989 11.747 -5.515 1.00 75.44 265 ILE A N 1
ATOM 2027 C CA . ILE A 1 265 ? 28.298 13.132 -5.139 1.00 75.44 265 ILE A CA 1
ATOM 2028 C C . ILE A 1 265 ? 27.207 14.078 -5.658 1.00 75.44 265 ILE A C 1
ATOM 2030 O O . ILE A 1 265 ? 26.660 14.867 -4.887 1.00 75.44 265 ILE A O 1
ATOM 2034 N N . GLY A 1 266 ? 26.829 13.959 -6.935 1.00 74.81 266 GLY A N 1
ATOM 2035 C CA . GLY A 1 266 ? 25.757 14.762 -7.527 1.00 74.81 266 GLY A CA 1
ATOM 2036 C C . GLY A 1 266 ? 24.407 14.546 -6.837 1.00 74.81 266 GLY A C 1
ATOM 2037 O O . GLY A 1 266 ? 23.721 15.513 -6.505 1.00 74.81 266 GLY A O 1
ATOM 2038 N N . ALA A 1 267 ? 24.053 13.290 -6.546 1.00 72.88 267 ALA A N 1
ATOM 2039 C CA . ALA A 1 267 ? 22.843 12.958 -5.799 1.00 72.88 267 ALA A CA 1
ATOM 2040 C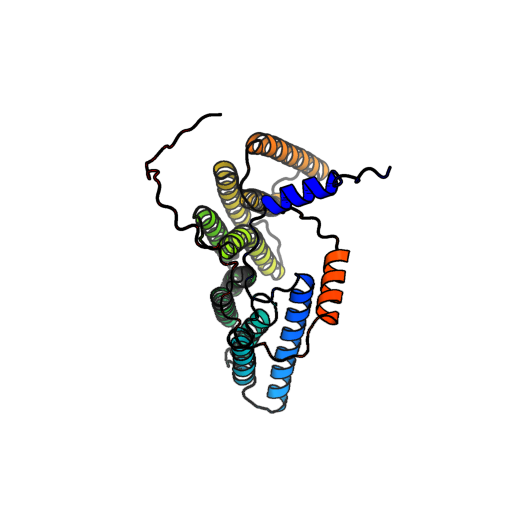 C . ALA A 1 267 ? 22.866 13.545 -4.380 1.00 72.88 267 ALA A C 1
ATOM 2042 O O . ALA A 1 267 ? 21.872 14.124 -3.946 1.00 72.88 267 ALA A O 1
ATOM 2043 N N . GLY A 1 268 ? 23.999 13.462 -3.677 1.00 70.25 268 GLY A N 1
ATOM 2044 C CA . GLY A 1 268 ? 24.172 14.047 -2.347 1.00 70.25 268 GLY A CA 1
ATOM 2045 C C . GLY A 1 268 ? 23.980 15.565 -2.343 1.00 70.25 268 GLY A C 1
ATOM 2046 O O . GLY A 1 268 ? 23.234 16.087 -1.514 1.00 70.25 268 GLY A O 1
ATOM 2047 N N . ILE A 1 269 ? 24.576 16.271 -3.311 1.00 74.50 269 ILE A N 1
ATOM 2048 C CA . ILE A 1 269 ? 24.417 17.726 -3.473 1.00 74.50 269 ILE A CA 1
ATOM 2049 C C . ILE A 1 269 ? 22.955 18.084 -3.768 1.00 74.50 269 ILE A C 1
ATOM 2051 O O . ILE A 1 269 ? 22.412 19.006 -3.156 1.00 74.50 269 ILE A O 1
ATOM 2055 N N . ALA A 1 270 ? 22.294 17.345 -4.662 1.00 73.56 270 ALA A N 1
ATOM 2056 C CA . ALA A 1 270 ? 20.891 17.572 -4.994 1.00 73.56 270 ALA A CA 1
ATOM 2057 C C . ALA A 1 270 ? 19.974 17.357 -3.779 1.00 73.56 270 ALA A C 1
ATOM 2059 O O . ALA A 1 270 ? 19.129 18.204 -3.486 1.00 73.56 270 ALA A O 1
ATOM 2060 N N . VAL A 1 271 ? 20.175 16.269 -3.025 1.00 75.56 271 VAL A N 1
ATOM 2061 C CA . VAL A 1 271 ? 19.430 15.989 -1.787 1.00 75.56 271 VAL A CA 1
ATOM 2062 C C . VAL A 1 271 ? 19.653 17.096 -0.760 1.00 75.56 271 VAL A C 1
ATOM 2064 O O . VAL A 1 271 ? 18.690 17.562 -0.153 1.00 75.56 271 VAL A O 1
ATOM 2067 N N . PHE A 1 272 ? 20.890 17.567 -0.598 1.00 72.38 272 PHE A N 1
ATOM 2068 C CA . PHE A 1 272 ? 21.207 18.657 0.321 1.00 72.38 272 PHE A CA 1
ATOM 2069 C C . PHE A 1 272 ? 20.518 19.969 -0.084 1.00 72.38 272 PHE A C 1
ATOM 2071 O O . PHE A 1 272 ? 19.893 20.626 0.749 1.00 72.38 272 PHE A O 1
ATOM 2078 N N . ALA A 1 273 ? 20.547 20.328 -1.369 1.00 72.00 273 ALA A N 1
ATOM 2079 C CA . ALA A 1 273 ? 19.862 21.515 -1.880 1.00 72.00 273 ALA A CA 1
ATOM 2080 C C . ALA A 1 273 ? 18.336 21.433 -1.685 1.00 72.00 273 ALA A C 1
ATOM 2082 O O . ALA A 1 273 ? 17.702 22.405 -1.261 1.00 72.00 273 ALA A O 1
ATOM 2083 N N . ILE A 1 274 ? 17.741 20.262 -1.930 1.00 74.38 274 ILE A N 1
ATOM 2084 C CA . ILE A 1 274 ? 16.316 20.006 -1.684 1.00 74.38 274 ILE A CA 1
ATOM 2085 C C . ILE A 1 274 ? 15.998 20.119 -0.186 1.00 74.38 274 ILE A C 1
ATOM 2087 O O . ILE A 1 274 ? 15.016 20.755 0.185 1.00 74.38 274 ILE A O 1
ATOM 2091 N N . ALA A 1 275 ? 16.843 19.574 0.690 1.00 74.12 275 ALA A N 1
ATOM 2092 C CA . ALA A 1 275 ? 16.658 19.665 2.136 1.00 74.12 275 ALA A CA 1
ATOM 2093 C C . ALA A 1 275 ? 16.695 21.122 2.630 1.00 74.12 275 ALA A C 1
ATOM 2095 O O . ALA A 1 275 ? 15.791 21.548 3.347 1.00 74.12 275 ALA A O 1
ATOM 2096 N N . VAL A 1 276 ? 17.677 21.915 2.186 1.00 73.62 276 VAL A N 1
ATOM 2097 C CA . VAL A 1 276 ? 17.808 23.335 2.559 1.00 73.62 276 VAL A CA 1
ATOM 2098 C C . VAL A 1 276 ? 16.630 24.167 2.042 1.00 73.62 276 VAL A C 1
ATOM 2100 O O . VAL A 1 276 ? 16.107 25.033 2.751 1.00 73.62 276 VAL A O 1
ATOM 2103 N N . THR A 1 277 ? 16.186 23.921 0.807 1.00 75.25 277 THR A N 1
ATOM 2104 C CA . THR A 1 277 ? 15.029 24.627 0.231 1.00 75.25 277 THR A CA 1
ATOM 2105 C C . THR A 1 277 ? 13.730 24.253 0.939 1.00 75.25 277 THR A C 1
ATOM 2107 O O . THR A 1 277 ? 12.945 25.148 1.263 1.00 75.25 277 THR A O 1
ATOM 2110 N N . LEU A 1 278 ? 13.533 22.973 1.271 1.00 69.50 278 LEU A N 1
ATOM 2111 C CA . LEU A 1 278 ? 12.412 22.506 2.087 1.00 69.50 278 LEU A CA 1
ATOM 2112 C C . LEU A 1 278 ? 12.429 23.131 3.482 1.00 69.50 278 LEU A C 1
ATOM 2114 O O . LEU A 1 278 ? 11.400 23.629 3.929 1.00 69.50 278 LEU A O 1
ATOM 2118 N N . GLU A 1 279 ? 13.577 23.176 4.157 1.00 74.44 279 GLU A N 1
ATOM 2119 C CA . GLU A 1 279 ? 13.700 23.791 5.482 1.00 74.44 279 GLU A CA 1
ATOM 2120 C C . GLU A 1 279 ? 13.306 25.276 5.447 1.00 74.44 279 GLU A C 1
ATOM 2122 O O . GLU A 1 279 ? 12.512 25.744 6.271 1.00 74.44 279 GLU A O 1
ATOM 2127 N N . ARG A 1 280 ? 13.786 26.019 4.439 1.00 72.44 280 ARG A N 1
ATOM 2128 C CA . ARG A 1 280 ? 13.416 27.429 4.241 1.00 72.44 280 ARG A CA 1
ATOM 2129 C C . ARG A 1 280 ? 11.930 27.601 3.925 1.00 72.44 280 ARG A C 1
ATOM 2131 O O . ARG A 1 280 ? 11.298 28.494 4.491 1.00 72.44 280 ARG A O 1
ATOM 2138 N N . ALA A 1 281 ? 11.352 26.750 3.078 1.00 67.31 281 ALA A N 1
ATOM 2139 C CA . ALA A 1 281 ? 9.933 26.810 2.722 1.00 67.31 281 ALA A CA 1
ATOM 2140 C C . ALA A 1 281 ? 9.009 26.446 3.907 1.00 67.31 281 ALA A C 1
ATOM 2142 O O . ALA A 1 281 ? 7.929 27.028 4.092 1.00 67.31 281 ALA A O 1
ATOM 2143 N N . LEU A 1 282 ? 9.447 25.518 4.763 1.00 64.69 282 LEU A N 1
ATOM 2144 C CA . LEU A 1 282 ? 8.659 24.959 5.864 1.00 64.69 282 LEU A CA 1
ATOM 2145 C C . LEU A 1 282 ? 8.823 25.690 7.206 1.00 64.69 282 LEU A C 1
ATOM 2147 O O . LEU A 1 282 ? 8.121 25.340 8.152 1.00 64.69 282 LEU A O 1
ATOM 2151 N N . ARG A 1 283 ? 9.631 26.758 7.293 1.00 64.38 283 ARG A N 1
ATOM 2152 C CA . ARG A 1 283 ? 9.908 27.551 8.519 1.00 64.38 283 ARG A CA 1
ATOM 2153 C C . ARG A 1 283 ? 8.699 28.172 9.255 1.00 64.38 283 ARG A C 1
ATOM 2155 O O . ARG A 1 283 ? 8.883 28.823 10.277 1.00 64.38 283 ARG A O 1
ATOM 2162 N N . ARG A 1 284 ? 7.458 27.989 8.787 1.00 55.41 284 ARG A N 1
ATOM 2163 C CA . ARG A 1 284 ? 6.214 28.421 9.469 1.00 55.41 284 ARG A CA 1
ATOM 2164 C C . ARG A 1 284 ? 5.251 27.246 9.680 1.00 55.41 284 ARG A C 1
ATOM 2166 O O . ARG A 1 284 ? 5.260 26.309 8.881 1.00 55.41 284 ARG A O 1
ATOM 2173 N N . LYS A 1 285 ? 4.414 27.345 10.729 1.00 52.25 285 LYS A N 1
ATOM 2174 C CA . LYS A 1 285 ? 3.393 26.383 11.221 1.00 52.25 285 LYS A CA 1
ATOM 2175 C C . LYS A 1 285 ? 2.989 25.348 10.151 1.00 52.25 285 LYS A C 1
ATOM 2177 O O . LYS A 1 285 ? 2.231 25.655 9.233 1.00 52.25 285 LYS A O 1
ATOM 2182 N N . THR A 1 286 ? 3.562 24.147 10.235 1.00 52.69 286 THR A N 1
ATOM 2183 C CA . THR A 1 286 ? 3.274 23.029 9.319 1.00 52.69 286 THR A CA 1
ATOM 2184 C C . THR A 1 286 ? 2.030 22.276 9.788 1.00 52.69 286 THR A C 1
ATOM 2186 O O . THR A 1 286 ? 1.788 22.177 10.990 1.00 52.69 286 THR A O 1
ATOM 2189 N N . ARG A 1 287 ? 1.220 21.784 8.845 1.00 48.94 287 ARG A N 1
ATOM 2190 C CA . ARG A 1 287 ? 0.062 20.914 9.110 1.00 48.94 287 ARG A CA 1
ATOM 2191 C C . ARG A 1 287 ? 0.427 19.475 8.715 1.00 48.94 287 ARG A C 1
ATOM 2193 O O . ARG A 1 287 ? 1.344 19.270 7.923 1.00 48.94 287 ARG A O 1
ATOM 2200 N N . GLY A 1 288 ? -0.246 18.484 9.297 1.00 53.41 288 GLY A N 1
ATOM 2201 C CA . GLY A 1 288 ? -0.040 17.063 8.986 1.00 53.41 288 GLY A CA 1
ATOM 2202 C C . GLY A 1 288 ? 0.275 16.210 10.213 1.00 53.41 288 GLY A C 1
ATOM 2203 O O . GLY A 1 288 ? 0.078 16.650 11.344 1.00 53.41 288 GLY A O 1
ATOM 2204 N N . LEU A 1 289 ? 0.745 14.980 9.977 1.00 42.44 289 LEU A N 1
ATOM 2205 C CA . LEU A 1 289 ? 1.037 13.955 10.987 1.00 42.44 289 LEU A CA 1
ATOM 2206 C C . LEU A 1 289 ? 2.176 14.411 11.916 1.00 42.44 289 LEU A C 1
ATOM 2208 O O . LEU A 1 289 ? 3.345 14.073 11.747 1.00 42.44 289 LEU A O 1
ATOM 2212 N N . VAL A 1 290 ? 1.831 15.236 12.900 1.00 40.22 290 VAL A N 1
ATOM 2213 C CA . VAL A 1 290 ? 2.684 15.501 14.048 1.00 40.22 290 VAL A CA 1
ATOM 2214 C C . VAL A 1 290 ? 2.543 14.274 14.929 1.00 40.22 290 VAL A C 1
ATOM 2216 O O . VAL A 1 290 ? 1.567 14.129 15.663 1.00 40.22 290 VAL A O 1
ATOM 2219 N N . VAL A 1 291 ? 3.505 13.359 14.827 1.00 38.66 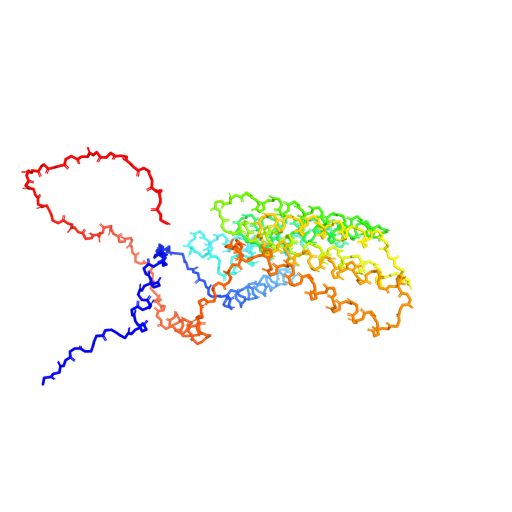291 VAL A N 1
ATOM 2220 C CA . VAL A 1 291 ? 3.742 12.396 15.898 1.00 38.66 291 VAL A CA 1
ATOM 2221 C C . VAL A 1 291 ? 4.245 13.231 17.068 1.00 38.66 291 VAL A C 1
ATOM 2223 O O . VAL A 1 291 ? 5.443 13.420 17.249 1.00 38.66 291 VAL A O 1
ATOM 2226 N N . THR A 1 292 ? 3.331 13.823 17.835 1.00 35.75 292 THR A N 1
ATOM 2227 C CA . THR A 1 292 ? 3.652 14.162 19.212 1.00 35.75 292 THR A CA 1
ATOM 2228 C C . THR A 1 292 ? 3.912 12.818 19.859 1.00 35.75 292 THR A C 1
ATOM 2230 O O . THR A 1 292 ? 2.972 12.091 20.184 1.00 35.75 292 THR A O 1
ATOM 2233 N N . THR A 1 293 ? 5.183 12.446 19.974 1.00 35.53 293 THR A N 1
ATOM 2234 C CA . THR A 1 293 ? 5.600 11.445 20.940 1.00 35.53 293 THR A CA 1
ATOM 2235 C C . THR A 1 293 ? 5.227 12.021 22.297 1.00 35.53 293 THR A C 1
ATOM 2237 O O . THR A 1 293 ? 6.022 12.698 22.944 1.00 35.53 293 THR A O 1
ATOM 2240 N N . VAL A 1 294 ? 3.986 11.796 22.729 1.00 39.06 294 VAL A N 1
ATOM 2241 C CA . VAL A 1 294 ? 3.762 11.579 24.148 1.00 39.06 294 VAL A CA 1
ATOM 2242 C C . VAL A 1 294 ? 4.569 10.320 24.392 1.00 39.06 294 VAL A C 1
ATOM 2244 O O . VAL A 1 294 ? 4.157 9.236 23.982 1.00 39.06 294 VAL A O 1
ATOM 2247 N N . ALA A 1 295 ? 5.798 10.506 24.871 1.00 35.72 295 ALA A N 1
ATOM 2248 C CA . ALA A 1 295 ? 6.663 9.430 25.301 1.00 35.72 295 ALA A CA 1
ATOM 2249 C C . ALA A 1 295 ? 5.939 8.742 26.460 1.00 35.72 295 ALA A C 1
ATOM 2251 O O . ALA A 1 295 ? 6.129 9.075 27.621 1.00 35.72 295 ALA A O 1
ATOM 2252 N N . THR A 1 296 ? 5.021 7.849 26.114 1.00 44.22 296 THR A N 1
ATOM 2253 C CA . THR A 1 296 ? 4.580 6.789 26.997 1.00 44.22 296 THR A CA 1
ATOM 2254 C C . THR A 1 296 ? 5.755 5.839 26.995 1.00 44.22 296 THR A C 1
ATOM 2256 O O . THR A 1 296 ? 6.182 5.343 25.949 1.00 44.22 296 THR A O 1
ATOM 2259 N N . ASN A 1 297 ? 6.393 5.733 28.151 1.00 41.66 297 ASN A N 1
ATOM 2260 C CA . ASN A 1 297 ? 7.516 4.841 28.334 1.00 41.66 297 ASN A CA 1
ATOM 2261 C C . ASN A 1 297 ? 7.043 3.438 27.894 1.00 41.66 297 ASN A C 1
ATOM 2263 O O . ASN A 1 297 ? 5.928 3.065 28.255 1.00 41.66 297 ASN A O 1
ATOM 2267 N N . PRO A 1 298 ? 7.799 2.638 27.123 1.00 51.41 298 PRO A N 1
ATOM 2268 C CA . PRO A 1 298 ? 7.390 1.266 26.787 1.00 51.41 298 PRO A CA 1
ATOM 2269 C C . PRO A 1 298 ? 7.024 0.426 28.030 1.00 51.41 298 PRO A C 1
ATOM 2271 O O . PRO A 1 298 ? 6.222 -0.504 27.946 1.00 51.41 298 PRO A O 1
ATOM 2274 N N . TYR A 1 299 ? 7.547 0.802 29.202 1.00 47.44 299 TYR A N 1
ATOM 2275 C CA . TYR A 1 299 ? 7.164 0.249 30.501 1.00 47.44 299 TYR A CA 1
ATOM 2276 C C . TYR A 1 299 ? 5.759 0.650 30.982 1.00 47.44 299 TYR A C 1
ATOM 2278 O O . TYR A 1 299 ? 5.125 -0.156 31.655 1.00 47.44 299 TYR A O 1
ATOM 2286 N N . ASP A 1 300 ? 5.237 1.821 30.608 1.00 50.41 300 ASP A N 1
ATOM 2287 C CA . ASP A 1 300 ? 3.865 2.240 30.934 1.00 50.41 300 ASP A CA 1
ATOM 2288 C C . ASP A 1 300 ? 2.834 1.420 30.156 1.00 50.41 300 ASP A C 1
ATOM 2290 O O . ASP A 1 300 ? 1.783 1.090 30.700 1.00 50.41 300 ASP A O 1
ATOM 2294 N N . GLU A 1 301 ? 3.135 1.035 28.909 1.00 50.84 301 GLU A N 1
ATOM 2295 C CA . GLU A 1 301 ? 2.252 0.168 28.117 1.00 50.84 301 GLU A CA 1
ATOM 2296 C C . GLU A 1 301 ? 2.237 -1.256 28.707 1.00 50.84 301 GLU A C 1
ATOM 2298 O O . GLU A 1 301 ? 1.171 -1.851 28.868 1.00 50.84 301 GLU A O 1
ATOM 2303 N N . ALA A 1 302 ? 3.393 -1.772 29.149 1.00 52.59 302 ALA A N 1
ATOM 2304 C CA . ALA A 1 302 ? 3.493 -3.052 29.859 1.00 52.59 302 ALA A CA 1
ATOM 2305 C C . ALA A 1 302 ? 2.835 -3.028 31.256 1.00 52.59 302 ALA A C 1
ATOM 2307 O O . ALA A 1 302 ? 2.165 -3.991 31.635 1.00 52.59 302 ALA A O 1
ATOM 2308 N N . MET A 1 303 ? 2.959 -1.929 32.009 1.00 54.25 303 MET A N 1
ATOM 2309 C CA . MET A 1 303 ? 2.262 -1.739 33.288 1.00 54.25 303 MET A CA 1
ATOM 2310 C C . MET A 1 303 ? 0.754 -1.555 33.106 1.00 54.25 303 MET A C 1
ATOM 2312 O O . MET A 1 303 ? -0.007 -2.081 33.914 1.00 54.25 303 MET A O 1
ATOM 2316 N N . GLN A 1 304 ? 0.293 -0.898 32.036 1.00 52.69 304 GLN A N 1
ATOM 2317 C CA . GLN A 1 304 ? -1.129 -0.871 31.672 1.00 52.69 304 GLN A CA 1
ATOM 2318 C C . GLN A 1 304 ? -1.648 -2.272 31.344 1.00 52.69 304 GLN A C 1
ATOM 2320 O O . GLN A 1 304 ? -2.751 -2.621 31.758 1.00 52.69 304 GLN A O 1
ATOM 2325 N N . ILE A 1 305 ? -0.855 -3.094 30.649 1.00 54.00 305 ILE A N 1
ATOM 2326 C CA . ILE A 1 305 ? -1.197 -4.495 30.361 1.00 54.00 305 ILE A CA 1
ATOM 2327 C C . ILE A 1 305 ? -1.298 -5.301 31.666 1.00 54.00 305 ILE A C 1
ATOM 2329 O O . ILE A 1 305 ? -2.288 -6.005 31.866 1.00 54.00 305 ILE A O 1
ATOM 2333 N N . GLY A 1 306 ? -0.336 -5.147 32.581 1.00 52.50 306 GLY A N 1
ATOM 2334 C CA . GLY A 1 306 ? -0.375 -5.762 33.912 1.00 52.50 306 GLY A CA 1
ATOM 2335 C C . GLY A 1 306 ? -1.567 -5.291 34.751 1.00 52.50 306 GLY A C 1
ATOM 2336 O O . GLY A 1 306 ? -2.255 -6.107 35.359 1.00 52.50 306 GLY A O 1
ATOM 2337 N N . GLY A 1 307 ? -1.868 -3.993 34.732 1.00 48.78 307 GLY A N 1
ATOM 2338 C CA . GLY A 1 307 ? -3.002 -3.381 35.426 1.00 48.78 307 GLY A CA 1
ATOM 2339 C C . GLY A 1 307 ? -4.360 -3.846 34.896 1.00 48.78 307 GLY A C 1
ATOM 2340 O O . GLY A 1 307 ? -5.252 -4.162 35.673 1.00 48.78 307 GLY A O 1
ATOM 2341 N N . ILE A 1 308 ? -4.526 -3.969 33.577 1.00 51.81 308 ILE A N 1
ATOM 2342 C CA . ILE A 1 308 ? -5.782 -4.443 32.973 1.00 51.81 308 ILE A CA 1
ATOM 2343 C C . ILE A 1 308 ? -6.005 -5.937 33.254 1.00 51.81 308 ILE A C 1
ATOM 2345 O O . ILE A 1 308 ? -7.138 -6.339 33.506 1.00 51.81 308 ILE A O 1
ATOM 2349 N N . LEU A 1 309 ? -4.948 -6.757 33.262 1.00 48.84 309 LEU A N 1
ATOM 2350 C CA . LEU A 1 309 ? -5.035 -8.183 33.610 1.00 48.84 309 LEU A CA 1
ATOM 2351 C C . LEU A 1 309 ? -5.279 -8.427 35.107 1.00 48.84 309 LEU A C 1
ATOM 2353 O O . LEU A 1 309 ? -5.922 -9.412 35.455 1.00 48.84 309 LEU A O 1
ATOM 2357 N N . THR A 1 310 ? -4.802 -7.540 35.984 1.00 48.00 310 THR A N 1
ATOM 2358 C CA . THR A 1 310 ? -4.959 -7.679 37.445 1.00 48.00 310 THR A CA 1
ATOM 2359 C C . THR A 1 310 ? -6.231 -7.033 37.988 1.00 48.00 310 THR A C 1
ATOM 2361 O O . THR A 1 310 ? -6.748 -7.487 39.005 1.00 48.00 310 THR A O 1
ATOM 2364 N N . VAL A 1 311 ? -6.769 -6.013 37.310 1.00 45.19 311 VAL A N 1
ATOM 2365 C CA . VAL A 1 311 ? -7.954 -5.264 37.761 1.00 45.19 311 VAL A CA 1
ATOM 2366 C C . VAL A 1 311 ? -9.225 -5.665 37.007 1.00 45.19 311 VAL A C 1
ATOM 2368 O O . VAL A 1 311 ? -10.303 -5.228 37.394 1.00 45.19 311 VAL A O 1
ATOM 2371 N N . ALA A 1 312 ? -9.159 -6.514 35.969 1.00 34.94 312 ALA A N 1
ATOM 2372 C CA . ALA A 1 312 ? -10.353 -7.007 35.274 1.00 34.94 312 ALA A CA 1
ATOM 2373 C C . ALA A 1 312 ? -11.325 -7.698 36.259 1.00 34.94 312 ALA A C 1
ATOM 2375 O O . ALA A 1 312 ? -11.077 -8.838 36.673 1.00 34.94 312 ALA A O 1
ATOM 2376 N N . PRO A 1 313 ? -12.466 -7.070 36.612 1.00 38.31 313 PRO A N 1
ATOM 2377 C CA . PRO A 1 313 ? -13.470 -7.732 37.421 1.00 38.31 313 PRO A CA 1
ATOM 2378 C C . PRO A 1 313 ? -14.114 -8.781 36.519 1.00 38.31 313 PRO A C 1
ATOM 2380 O O . PRO A 1 313 ? -14.678 -8.449 35.475 1.00 38.31 313 PRO A O 1
ATOM 2383 N N . HIS A 1 314 ? -14.073 -10.049 36.921 1.00 40.50 314 HIS A N 1
ATOM 2384 C CA . HIS A 1 314 ? -14.835 -11.130 36.284 1.00 40.50 314 HIS A CA 1
ATOM 2385 C C . HIS A 1 314 ? -16.333 -11.048 36.650 1.00 40.50 314 HIS A C 1
ATOM 2387 O O . HIS A 1 314 ? -16.994 -12.056 36.877 1.00 40.50 314 HIS A O 1
ATOM 2393 N N . GLY A 1 315 ? -16.869 -9.830 36.747 1.00 38.28 315 GLY A N 1
ATOM 2394 C CA . GLY A 1 315 ? -18.235 -9.541 37.153 1.00 38.28 315 GLY A CA 1
ATOM 2395 C C . GLY A 1 315 ? -19.051 -9.017 35.982 1.00 38.28 315 GLY A C 1
ATOM 2396 O O . GLY A 1 315 ? -18.618 -8.126 35.251 1.00 38.28 315 GLY A O 1
ATOM 2397 N N . SER A 1 316 ? -20.244 -9.580 35.816 1.00 36.19 316 SER A N 1
ATOM 2398 C CA . SER A 1 316 ? -21.332 -9.034 35.005 1.00 36.19 316 SER A CA 1
ATOM 2399 C C . SER A 1 316 ? -21.433 -7.513 35.152 1.00 36.19 316 SER A C 1
ATOM 2401 O O . SER A 1 316 ? -21.390 -6.996 36.268 1.00 36.19 316 SER A O 1
ATOM 2403 N N . ALA A 1 317 ? -21.568 -6.818 34.018 1.00 33.91 317 ALA A N 1
ATOM 2404 C CA . ALA A 1 317 ? -21.729 -5.370 33.956 1.00 33.91 317 ALA A CA 1
ATOM 2405 C C . ALA A 1 317 ? -22.756 -4.880 34.999 1.00 33.91 317 ALA A C 1
ATOM 2407 O O . ALA A 1 317 ? -23.856 -5.439 35.050 1.00 33.91 317 ALA A O 1
ATOM 2408 N N . PRO A 1 318 ? -22.435 -3.855 35.810 1.00 34.62 318 PRO A N 1
ATOM 2409 C CA . PRO A 1 318 ? -23.415 -3.255 36.703 1.00 34.62 318 PRO A CA 1
ATOM 2410 C C . PRO A 1 318 ? -24.596 -2.695 35.894 1.00 34.62 318 PRO A C 1
ATOM 2412 O O . PRO A 1 318 ? -24.384 -2.160 34.797 1.00 34.62 318 PRO A O 1
ATOM 2415 N N . PRO A 1 319 ? -25.835 -2.802 36.403 1.00 36.84 319 PRO A N 1
ATOM 2416 C CA . PRO A 1 319 ? -26.981 -2.144 35.795 1.00 36.84 319 PRO A CA 1
ATOM 2417 C C . PRO A 1 319 ? -26.746 -0.630 35.772 1.00 36.84 319 PRO A C 1
ATOM 2419 O O . PRO A 1 319 ? -26.145 -0.073 36.688 1.00 36.84 319 PRO A O 1
ATOM 2422 N N . ALA A 1 320 ? -27.193 0.003 34.687 1.00 39.75 320 ALA A N 1
ATOM 2423 C CA . ALA A 1 320 ? -27.045 1.423 34.389 1.00 39.75 320 ALA A CA 1
ATOM 2424 C C . ALA A 1 320 ? -27.083 2.318 35.641 1.00 39.75 320 ALA A C 1
ATOM 2426 O O . ALA A 1 320 ? -28.096 2.385 36.337 1.00 39.75 320 ALA A O 1
ATOM 2427 N N . HIS A 1 321 ? -25.990 3.034 35.906 1.00 33.50 321 HIS A N 1
ATOM 2428 C CA . HIS A 1 321 ? -26.000 4.098 36.899 1.00 33.50 321 HIS A CA 1
ATOM 2429 C C . HIS A 1 321 ? -26.807 5.283 36.363 1.00 33.50 321 HIS A C 1
ATOM 2431 O O . HIS A 1 321 ? -26.545 5.792 35.271 1.00 33.50 321 HIS A O 1
ATOM 2437 N N . ALA A 1 322 ? -27.807 5.694 37.143 1.00 34.84 322 ALA A N 1
ATOM 2438 C CA . ALA A 1 322 ? -28.538 6.932 36.949 1.00 34.84 322 ALA A CA 1
ATOM 2439 C C . ALA A 1 322 ? -27.576 8.126 37.028 1.00 34.84 322 ALA A C 1
ATOM 2441 O O . ALA A 1 322 ? -26.641 8.138 37.827 1.00 34.84 322 ALA A O 1
ATOM 2442 N N . HIS A 1 323 ? -27.819 9.129 36.186 1.00 37.34 323 HIS A N 1
ATOM 2443 C CA . HIS A 1 323 ? -27.126 10.408 36.214 1.00 37.34 323 HIS A CA 1
ATOM 2444 C C . HIS A 1 323 ? -27.215 11.053 37.606 1.00 37.34 323 HIS A C 1
ATOM 2446 O O . HIS A 1 323 ? -28.233 11.642 37.953 1.00 37.34 323 HIS A O 1
ATOM 2452 N N . THR A 1 324 ? -26.129 11.002 38.373 1.00 33.75 324 THR A N 1
ATOM 2453 C CA . THR A 1 324 ? -25.880 11.909 39.499 1.00 33.75 324 THR A CA 1
ATOM 2454 C C . THR A 1 324 ? -24.571 12.640 39.229 1.00 33.75 324 THR A C 1
ATOM 2456 O O . THR A 1 324 ? -23.502 12.242 39.689 1.00 33.75 324 THR A O 1
ATOM 2459 N N . GLY A 1 325 ? -24.654 13.689 38.408 1.00 34.75 325 GLY A N 1
ATOM 2460 C CA . GLY A 1 325 ? -23.672 14.769 38.468 1.00 34.75 325 GLY A CA 1
ATOM 2461 C C . GLY A 1 325 ? -23.857 15.561 39.770 1.00 34.75 325 GLY A C 1
ATOM 2462 O O . GLY A 1 325 ? -24.917 15.452 40.392 1.00 34.75 325 GLY A O 1
ATOM 2463 N N . PRO A 1 326 ? -22.850 16.332 40.209 1.00 32.69 326 PRO A N 1
ATOM 2464 C CA . PRO A 1 326 ? -22.957 17.132 41.422 1.00 32.69 326 PRO A CA 1
ATOM 2465 C C . PRO A 1 326 ? -24.103 18.143 41.290 1.00 32.69 326 PRO A C 1
ATOM 2467 O O . PRO A 1 326 ? -24.131 18.960 40.370 1.00 32.69 326 PRO A O 1
ATOM 2470 N N . VAL A 1 327 ? -25.052 18.041 42.218 1.00 33.31 327 VAL A N 1
ATOM 2471 C CA . VAL A 1 327 ? -26.139 18.995 42.432 1.00 33.31 327 VAL A CA 1
ATOM 2472 C C . VAL A 1 327 ? -25.504 20.293 42.925 1.00 33.31 327 VAL A C 1
ATOM 2474 O O . VAL A 1 327 ? -24.954 20.338 44.022 1.00 33.31 327 VAL A O 1
ATOM 2477 N N . LEU A 1 328 ? -25.531 21.329 42.088 1.00 34.28 328 LEU A N 1
ATOM 2478 C CA . LEU A 1 328 ? -25.334 22.703 42.535 1.00 34.28 328 LEU A CA 1
ATOM 2479 C C . LEU A 1 328 ? -26.612 23.104 43.270 1.00 34.28 328 LEU A C 1
ATOM 2481 O O . LEU A 1 328 ? -27.687 23.110 42.673 1.00 34.28 328 LEU A O 1
ATOM 2485 N N . GLU A 1 329 ? -26.486 23.344 44.572 1.00 32.47 329 GLU A N 1
ATOM 2486 C CA . GLU A 1 329 ? -27.574 23.797 45.430 1.00 32.47 329 GLU A CA 1
ATOM 2487 C C . GLU A 1 329 ? -28.199 25.091 44.897 1.00 32.47 329 GLU A C 1
ATOM 2489 O O . GLU A 1 329 ? -27.508 26.032 44.497 1.00 32.47 329 GLU A O 1
ATOM 2494 N N . ASP A 1 330 ? -29.530 25.106 44.926 1.00 30.14 330 ASP A N 1
ATOM 2495 C CA . ASP A 1 330 ? -30.388 26.270 44.764 1.00 30.14 330 ASP A CA 1
ATOM 2496 C C . ASP A 1 330 ? -29.939 27.406 45.696 1.00 30.14 330 ASP A C 1
ATOM 2498 O O . ASP A 1 330 ? -30.239 27.419 46.889 1.00 30.14 330 ASP A O 1
ATOM 2502 N N . SER A 1 331 ? -29.286 28.424 45.140 1.00 33.06 331 SER A N 1
ATOM 2503 C CA . SER A 1 331 ? -29.356 29.776 45.689 1.00 33.06 331 SER A CA 1
ATOM 2504 C C . SER A 1 331 ? -30.447 30.533 44.937 1.00 33.06 331 SER A C 1
ATOM 2506 O O . SER A 1 331 ? -30.182 31.315 44.022 1.00 33.06 331 SER A O 1
ATOM 2508 N N . THR A 1 332 ? -31.700 30.281 45.312 1.00 34.22 332 THR A N 1
ATOM 2509 C CA . THR A 1 332 ? -32.838 31.126 44.951 1.00 34.22 332 THR A CA 1
ATOM 2510 C C . THR A 1 332 ? -32.721 32.459 45.691 1.00 34.22 332 THR A C 1
ATOM 2512 O O . THR A 1 332 ? -33.321 32.661 46.746 1.00 34.22 332 THR A O 1
ATOM 2515 N N . SER A 1 333 ? -31.941 33.388 45.147 1.00 30.66 333 SER A N 1
ATOM 2516 C CA . SER A 1 333 ? -32.074 34.810 45.450 1.00 30.66 333 SER A CA 1
ATOM 2517 C C . SER A 1 333 ? -32.112 35.597 44.145 1.00 30.66 333 SER A C 1
ATOM 2519 O O . SER A 1 333 ? -31.246 35.512 43.278 1.00 30.66 333 SER A O 1
ATOM 2521 N N . ALA A 1 334 ? -33.209 36.328 43.983 1.00 38.25 334 ALA A N 1
ATOM 2522 C CA . ALA A 1 334 ? -33.436 37.218 42.868 1.00 38.25 334 ALA A CA 1
ATOM 2523 C C . ALA A 1 334 ? -32.469 38.397 42.964 1.00 38.25 334 ALA A C 1
ATOM 2525 O O . ALA A 1 334 ? -32.557 39.183 43.903 1.00 38.25 334 ALA A O 1
ATOM 2526 N N . THR A 1 335 ? -31.548 38.522 42.013 1.00 33.44 335 THR A N 1
ATOM 2527 C CA . THR A 1 335 ? -31.053 39.806 41.488 1.00 33.44 335 THR A CA 1
ATOM 2528 C C . THR A 1 335 ? -30.140 39.550 40.285 1.00 33.44 335 THR A C 1
ATOM 2530 O O . THR A 1 335 ? -29.028 39.060 40.408 1.00 33.44 335 THR A O 1
ATOM 2533 N N . ASP A 1 336 ? -30.666 39.881 39.108 1.00 31.52 336 ASP A N 1
ATOM 2534 C CA . ASP A 1 336 ? -30.040 40.837 38.196 1.00 31.52 336 ASP A CA 1
ATOM 2535 C C . ASP A 1 336 ? -28.594 40.557 37.721 1.00 31.52 336 ASP A C 1
ATOM 2537 O O . ASP A 1 336 ? -27.627 40.835 38.431 1.00 31.52 336 ASP A O 1
ATOM 2541 N N . LYS A 1 337 ? -28.445 40.101 36.462 1.00 34.56 337 LYS A N 1
ATOM 2542 C CA . LYS A 1 337 ? -27.660 40.811 35.423 1.00 34.56 337 LYS A CA 1
ATOM 2543 C C . LYS A 1 337 ? -27.653 40.099 34.061 1.00 34.56 337 LYS A C 1
ATOM 2545 O O . LYS A 1 337 ? -27.075 39.036 33.868 1.00 34.56 337 LYS A O 1
ATOM 2550 N N . SER A 1 338 ? -28.328 40.780 33.138 1.00 31.16 338 SER A N 1
ATOM 2551 C CA . SER A 1 338 ? -28.194 40.863 31.679 1.00 31.16 338 SER A CA 1
ATOM 2552 C C . SER A 1 338 ? -27.304 39.868 30.917 1.00 31.16 338 SER A C 1
ATOM 2554 O O . SER A 1 338 ? -26.075 39.903 30.987 1.00 31.16 338 SER A O 1
ATOM 2556 N N . PHE A 1 339 ? -27.950 39.153 29.996 1.00 31.80 339 PHE A N 1
ATOM 2557 C CA . PHE A 1 339 ? -27.364 38.742 28.723 1.00 31.80 339 PHE A CA 1
ATOM 2558 C C . PHE A 1 339 ? -27.184 39.951 27.784 1.00 31.80 339 PHE A C 1
ATOM 2560 O O . PHE A 1 339 ? -28.127 40.691 27.519 1.00 31.80 339 PHE A O 1
ATOM 2567 N N . GLY A 1 340 ? -25.981 40.084 27.232 1.00 29.00 340 GLY A N 1
ATOM 2568 C CA . GLY A 1 340 ? -25.595 40.906 26.079 1.00 29.00 340 GLY A CA 1
ATOM 2569 C C . GLY A 1 340 ? -24.110 40.612 25.848 1.00 29.00 340 GLY A C 1
ATOM 2570 O O . GLY A 1 340 ? -23.330 40.720 26.780 1.00 29.00 340 GLY A O 1
ATOM 2571 N N . GLY A 1 341 ? -23.639 40.052 24.741 1.00 28.48 341 GLY A N 1
ATOM 2572 C CA . GLY A 1 341 ? -23.806 40.476 23.359 1.00 28.48 341 GLY A CA 1
ATOM 2573 C C . GLY A 1 341 ? -22.393 40.553 22.752 1.00 28.48 341 GLY A C 1
ATOM 2574 O O . GLY A 1 341 ? -21.523 41.174 23.341 1.00 28.48 341 GLY A O 1
ATOM 2575 N N . ALA A 1 342 ? -22.190 39.839 21.640 1.00 32.62 342 ALA A N 1
ATOM 2576 C CA . ALA A 1 342 ? -21.147 39.918 20.601 1.00 32.62 342 ALA A CA 1
ATOM 2577 C C . ALA A 1 342 ? -19.807 40.663 20.839 1.00 32.62 342 ALA A C 1
ATOM 2579 O O . ALA A 1 342 ? -19.768 41.825 21.223 1.00 32.62 342 ALA A O 1
ATOM 2580 N N . GLY A 1 343 ? -18.709 40.060 20.364 1.00 27.50 343 GLY A N 1
ATOM 2581 C CA . GLY A 1 343 ? -17.472 40.801 20.097 1.00 27.50 343 GLY A CA 1
ATOM 2582 C C . GLY A 1 343 ? -16.343 39.951 19.527 1.00 27.50 343 GLY A C 1
ATOM 2583 O O . GLY A 1 343 ? -15.589 39.335 20.270 1.00 27.50 343 GLY A O 1
ATOM 2584 N N . ALA A 1 344 ? -16.222 39.934 18.200 1.00 37.78 344 ALA A N 1
ATOM 2585 C CA . ALA A 1 344 ? -15.015 39.524 17.495 1.00 37.78 344 ALA A CA 1
ATOM 2586 C C . ALA A 1 344 ? -13.950 40.639 17.546 1.00 37.78 344 ALA A C 1
ATOM 2588 O O . ALA A 1 344 ? -14.281 41.817 17.452 1.00 37.78 344 ALA A O 1
ATOM 2589 N N . GLY A 1 345 ? -12.681 40.236 17.624 1.00 32.38 345 GLY A N 1
ATOM 2590 C CA . GLY A 1 345 ? -11.471 41.066 17.527 1.00 32.38 345 GLY A CA 1
ATOM 2591 C C . GLY A 1 345 ? -10.373 40.409 18.375 1.00 32.38 345 GLY A C 1
ATOM 2592 O O . GLY A 1 345 ? -10.599 40.139 19.541 1.00 32.38 345 GLY A O 1
ATOM 2593 N N . GLY A 1 346 ? -9.208 39.987 17.887 1.00 29.53 346 GLY A N 1
ATOM 2594 C CA . GLY A 1 346 ? -8.429 40.488 16.765 1.00 29.53 346 GLY A CA 1
ATOM 2595 C C . GLY A 1 346 ? -7.349 41.433 17.290 1.00 29.53 346 GLY A C 1
ATOM 2596 O O . GLY A 1 346 ? -7.577 42.634 17.314 1.00 29.53 346 GLY A O 1
ATOM 2597 N N . GLY A 1 347 ? -6.195 40.882 17.688 1.00 28.14 347 GLY A N 1
ATOM 2598 C CA . GLY A 1 347 ? -4.967 41.640 17.953 1.00 28.14 347 GLY A CA 1
ATOM 2599 C C . GLY A 1 347 ? -4.237 41.225 19.229 1.00 28.14 347 GLY A C 1
ATOM 2600 O O . GLY A 1 347 ? -4.621 41.680 20.295 1.00 28.14 347 GLY A O 1
ATOM 2601 N N . TYR A 1 348 ? -3.214 40.373 19.090 1.00 36.97 348 TYR A N 1
ATOM 2602 C CA . TYR A 1 348 ? -1.835 40.562 19.575 1.00 36.97 348 TYR A CA 1
ATOM 2603 C C . TYR A 1 348 ? -0.903 39.646 18.778 1.00 36.97 348 TYR A C 1
ATOM 2605 O O . TYR A 1 348 ? -1.296 38.480 18.529 1.00 36.97 348 TYR A O 1
#

Secondary structure (DSSP, 8-state):
-----PPPHHHHHHHHHHHHS------S-B---HHHHHHHHHHHHHHHHHHHHHHHHTTS-HHHHHHHHHHHHHHHHHHHH-B-SSSHHHHHHHHHHHHHHHTSS-TT-TTHHHHHHHHHHHHHHHHT-HHHHHHHHHHHHHHHHHHSTT-HHHHHHHHHHHHHHHHHHHTS--SSHHHHHHHHHHHHHHHHHHHHHHHHHHHTSS-----HHHHHHHHHHHHHHHHHHHHHTBHHHHHHHHHHHHHHHHHHTTT----HHHHHHHHHHHHHHHHHHHHHHH-S--BS---------HHHHHHHHHHHHHH---S---------------------------------

Sequence (348 aa):
MNWPVGPSIAEERADAVRKLVPSQPETGWRHNGLLLRIVFTVLAAIAVSAAFGFFALLLLPKGILTAVLAIGAAEWLIVKHRFFRTGVESALWLFGTFAFIFGLPSQGKVEALLVFAAAAALSGWRMRNEFFGALAAILVVVYVAAKWDHTPILAMSVAALIAIAAAFALRRVWQRPSNERLFAGLALVMPVTGYLSTIALRMFQTTFVMNLEVAAILGITAAILLATGIIWRDRVLLISATLSIACAAIELRQLFDYPAEAKLIGAGIAVFAIAVTLERALRRKTRGLVVTTVATNPYDEAMQIGGILTVAPHGSAPPAHAHTGPVLEDSTSATDKSFGGAGAGGGY

Solvent-accessible surface area (backbone atoms only — not comparable to full-atom values): 19387 Å² total; per-residue (Å²): 137,85,77,82,81,69,81,50,74,66,52,55,51,50,50,54,48,54,70,70,45,72,76,71,74,87,61,95,52,56,70,54,57,71,69,57,17,51,54,34,23,51,52,32,46,52,51,50,51,49,47,30,50,51,29,50,75,68,72,45,71,22,12,56,55,33,16,54,52,26,37,49,50,21,51,47,39,37,72,76,66,38,55,49,76,38,27,36,48,60,26,20,35,41,52,12,47,49,33,32,58,72,48,41,93,63,72,93,44,65,68,46,37,50,53,52,16,49,42,26,36,50,41,12,63,76,67,56,37,34,67,31,43,40,50,15,53,50,30,46,34,49,32,44,29,67,72,39,61,91,43,51,59,58,16,32,50,53,16,40,51,50,14,53,52,21,52,59,54,58,74,50,90,62,101,45,73,45,57,50,51,23,25,48,48,31,27,43,47,23,48,54,52,16,50,52,44,36,49,57,55,42,71,82,41,99,64,92,67,75,49,67,65,58,26,47,53,28,43,53,46,15,51,53,28,36,53,49,14,62,76,67,36,28,57,55,37,38,54,27,12,53,53,21,43,52,56,19,49,61,48,48,53,81,77,53,94,61,58,71,66,60,53,51,54,52,48,51,52,50,51,51,53,51,50,55,50,49,53,66,74,53,75,55,94,71,52,69,91,71,79,73,73,74,79,69,50,77,63,52,57,53,48,49,52,52,48,53,71,73,64,61,70,96,59,79,79,77,78,84,79,74,93,75,72,87,81,78,77,86,76,90,67,96,74,89,84,83,92,80,80,90,83,91,81,89,88,134